Protein AF-A0A517RAZ3-F1 (afdb_monomer_lite)

Sequence (248 aa):
MTIEELYQLVLEQDSKAKLEGVTLSAGGTLYLRSLTSLPEGVTLSAGGNLYLESLTSLPEGVTLSAGGYLDLRSLTSLPEGVTLSAGGTLDLRSLTSPDQIYQGDSIYLETIDGAAMQRLSSSHIKNGCEYYKAAYFNGRGDGDRCFVARCGEYTAHGDSLATAIRDVRFKEQQANFNADELVKQIKSRGVVTFNDYRLLTGACESGLRAGIKSLGLPEDTQELPLERVIELCDGQYGGDTIRELLSA

Structure (mmCIF, N/CA/C/O backbone):
data_AF-A0A517RAZ3-F1
#
_entry.id   AF-A0A517RAZ3-F1
#
loop_
_atom_site.group_PDB
_atom_site.id
_atom_site.type_symbol
_atom_site.label_atom_id
_atom_site.label_alt_id
_atom_site.label_comp_id
_atom_site.label_asym_id
_atom_site.label_entity_id
_atom_site.label_seq_id
_atom_site.pdbx_PDB_ins_code
_atom_site.Cartn_x
_atom_site.Cartn_y
_atom_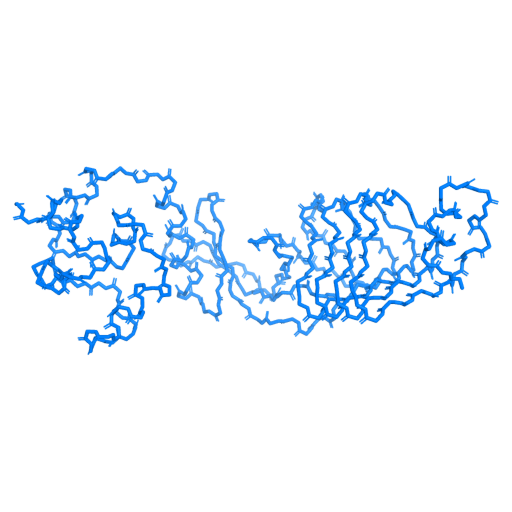site.Cartn_z
_atom_site.occupancy
_atom_site.B_iso_or_equiv
_atom_site.auth_seq_id
_atom_site.auth_comp_id
_atom_site.auth_asym_id
_atom_site.auth_atom_id
_atom_site.pdbx_PDB_model_num
ATOM 1 N N . MET A 1 1 ? 9.308 -9.309 -33.037 1.00 62.78 1 MET A N 1
ATOM 2 C CA . MET A 1 1 ? 9.754 -10.288 -32.039 1.00 62.78 1 MET A CA 1
ATOM 3 C C . MET A 1 1 ? 8.586 -10.561 -31.117 1.00 62.78 1 MET A C 1
ATOM 5 O O . MET A 1 1 ? 7.939 -9.602 -30.708 1.00 62.78 1 MET A O 1
ATOM 9 N N . THR A 1 2 ? 8.240 -11.820 -30.890 1.00 65.94 2 THR A N 1
ATOM 10 C CA . THR A 1 2 ? 7.205 -12.215 -29.927 1.00 65.94 2 THR A CA 1
ATOM 11 C C . THR A 1 2 ? 7.785 -12.276 -28.513 1.00 65.94 2 THR A C 1
ATOM 13 O O . THR A 1 2 ? 9.000 -12.229 -28.317 1.00 65.94 2 THR A O 1
ATOM 16 N N . ILE A 1 3 ? 6.920 -12.366 -27.506 1.00 63.50 3 ILE A N 1
ATOM 17 C CA . ILE A 1 3 ? 7.342 -12.543 -26.110 1.00 63.50 3 ILE A CA 1
ATOM 18 C C . ILE A 1 3 ? 8.025 -13.902 -25.928 1.00 63.50 3 ILE A C 1
ATOM 20 O O . ILE A 1 3 ? 9.010 -14.004 -25.205 1.00 63.50 3 ILE A O 1
ATOM 24 N N . GLU A 1 4 ? 7.544 -14.927 -26.627 1.00 65.38 4 GLU A N 1
ATOM 25 C CA . GLU A 1 4 ? 8.143 -16.256 -26.673 1.00 65.38 4 GLU A CA 1
ATOM 26 C C . GLU A 1 4 ? 9.525 -16.221 -27.333 1.00 65.38 4 GLU A C 1
ATOM 28 O O . GLU A 1 4 ? 10.450 -16.853 -26.831 1.00 65.38 4 GLU A O 1
ATOM 33 N N . GLU A 1 5 ? 9.698 -15.439 -28.403 1.00 65.44 5 GLU A N 1
ATOM 34 C CA . GLU A 1 5 ? 11.004 -15.218 -29.031 1.00 65.44 5 GLU A CA 1
ATOM 35 C C . GLU A 1 5 ? 11.958 -14.479 -28.083 1.00 65.44 5 GLU A C 1
ATOM 37 O O . GLU A 1 5 ? 13.103 -14.899 -27.959 1.00 65.44 5 GLU A O 1
ATOM 42 N N . LEU A 1 6 ? 11.506 -13.449 -27.352 1.00 68.12 6 LEU A N 1
ATOM 43 C CA . LEU A 1 6 ? 12.320 -12.808 -26.309 1.00 68.12 6 LEU A CA 1
ATOM 44 C C . LEU A 1 6 ? 12.705 -13.807 -25.214 1.00 68.12 6 LEU A C 1
ATOM 46 O O . LEU A 1 6 ? 13.855 -13.840 -24.794 1.00 68.12 6 LEU A O 1
ATOM 50 N N . TYR A 1 7 ? 11.753 -14.610 -24.741 1.00 66.81 7 TYR A N 1
ATOM 51 C CA . TYR A 1 7 ? 11.983 -15.565 -23.662 1.00 66.81 7 TYR A CA 1
ATOM 52 C C . TYR A 1 7 ? 13.018 -16.623 -24.057 1.00 66.81 7 TYR A C 1
ATOM 54 O O . TYR A 1 7 ? 13.946 -16.881 -23.293 1.00 66.81 7 TYR A O 1
ATOM 62 N N . GLN A 1 8 ? 12.912 -17.180 -25.268 1.00 66.31 8 GLN A N 1
ATOM 63 C CA . GLN A 1 8 ? 13.913 -18.110 -25.798 1.00 66.31 8 GLN A CA 1
ATOM 64 C C . GLN A 1 8 ? 15.270 -17.418 -26.009 1.00 66.31 8 GLN A C 1
ATOM 66 O O . GLN A 1 8 ? 16.290 -17.925 -25.554 1.00 66.31 8 GLN A O 1
ATOM 71 N N . LEU A 1 9 ? 15.294 -16.213 -26.591 1.00 62.59 9 LEU A N 1
ATOM 72 C CA . LEU A 1 9 ? 16.541 -15.490 -26.878 1.00 62.59 9 LEU A CA 1
ATOM 73 C C . LEU A 1 9 ? 17.274 -14.997 -25.616 1.00 62.59 9 LEU A C 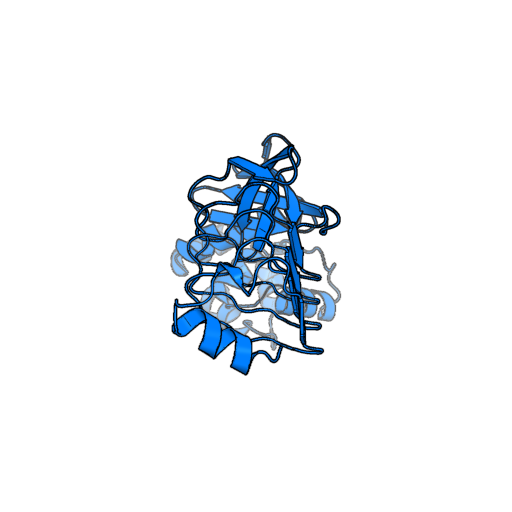1
ATOM 75 O O . LEU A 1 9 ? 18.504 -14.962 -25.600 1.00 62.59 9 LEU A O 1
ATOM 79 N N . VAL A 1 10 ? 16.554 -14.635 -24.548 1.00 62.50 10 VAL A N 1
ATOM 80 C CA . VAL A 1 10 ? 17.153 -14.269 -23.250 1.00 62.50 10 VAL A CA 1
ATOM 81 C C . VAL A 1 10 ? 17.712 -15.501 -22.528 1.00 62.50 10 VAL A C 1
ATOM 83 O O . VAL A 1 10 ? 18.756 -15.399 -21.882 1.00 62.50 10 VAL A O 1
ATOM 86 N N . LEU A 1 11 ? 17.063 -16.666 -22.646 1.00 61.53 11 LEU A N 1
ATOM 87 C CA . LEU A 1 11 ? 17.544 -17.915 -22.042 1.00 61.53 11 LEU A CA 1
ATOM 88 C C . LEU A 1 11 ? 18.764 -18.502 -22.762 1.00 61.53 11 LEU A C 1
ATOM 90 O O . LEU A 1 11 ? 19.637 -19.065 -22.104 1.00 61.53 11 LEU A O 1
ATOM 94 N N . GLU A 1 12 ? 18.852 -18.356 -24.084 1.00 58.53 12 GLU A N 1
ATOM 95 C CA . GLU A 1 12 ? 19.924 -18.958 -24.886 1.00 58.53 12 GLU A CA 1
ATOM 96 C C . GLU A 1 12 ? 21.278 -18.220 -24.790 1.00 58.53 12 GLU A C 1
ATOM 98 O O . GLU A 1 12 ? 22.267 -18.731 -25.299 1.00 58.53 12 GLU A O 1
ATOM 103 N N . GLN A 1 13 ? 21.367 -17.061 -24.114 1.00 53.66 13 GLN A N 1
ATOM 104 C CA . GLN A 1 13 ? 22.579 -16.233 -23.880 1.00 53.66 13 GLN A CA 1
ATOM 105 C C . GLN A 1 13 ? 23.421 -15.829 -25.118 1.00 53.66 13 GLN A C 1
ATOM 107 O O . GLN A 1 13 ? 24.310 -14.988 -24.985 1.00 53.66 13 GLN A O 1
ATOM 112 N N . ASP A 1 14 ? 23.127 -16.330 -26.318 1.00 50.47 14 ASP A N 1
ATOM 113 C CA . ASP A 1 14 ? 24.013 -16.261 -27.492 1.00 50.47 14 ASP A CA 1
ATOM 114 C C . ASP A 1 14 ? 23.769 -15.038 -28.406 1.00 50.47 14 ASP A C 1
ATOM 116 O O . ASP A 1 14 ? 24.266 -14.953 -29.527 1.00 50.47 14 ASP A O 1
ATOM 120 N N . SER A 1 15 ? 22.956 -14.064 -27.976 1.00 53.16 15 SER A N 1
ATOM 121 C CA . SER A 1 15 ? 22.552 -12.962 -28.867 1.00 53.16 15 SER A CA 1
ATOM 122 C C . SER A 1 15 ? 22.229 -11.620 -28.199 1.00 53.16 15 SER A C 1
ATOM 124 O O . SER A 1 15 ? 21.494 -10.822 -28.776 1.00 53.16 15 SER A O 1
ATOM 126 N N . LYS A 1 16 ? 22.836 -11.293 -27.042 1.00 53.03 16 LYS A N 1
ATOM 127 C CA . LYS A 1 16 ? 22.670 -9.970 -26.384 1.00 53.03 16 LYS A CA 1
ATOM 128 C C . LYS A 1 16 ? 22.842 -8.779 -27.346 1.00 53.03 16 LYS A C 1
ATOM 130 O O . LYS A 1 16 ? 22.015 -7.878 -27.332 1.00 53.03 16 LYS A O 1
ATOM 135 N N . ALA A 1 17 ? 23.831 -8.827 -28.246 1.00 52.41 17 ALA A N 1
ATOM 136 C CA . ALA A 1 17 ? 24.072 -7.786 -29.256 1.00 52.41 17 ALA A CA 1
ATOM 137 C C . ALA A 1 17 ? 22.981 -7.682 -30.346 1.00 52.41 17 ALA A C 1
ATOM 139 O O . ALA A 1 17 ? 22.900 -6.688 -31.057 1.00 52.41 17 ALA A O 1
ATOM 140 N N . LYS A 1 18 ? 22.136 -8.706 -30.512 1.00 60.38 18 LYS A N 1
ATOM 141 C CA . LYS A 1 18 ? 21.054 -8.738 -31.512 1.00 60.38 18 LYS A CA 1
ATOM 142 C C . LYS A 1 18 ? 19.743 -8.144 -30.983 1.00 60.38 18 LYS A C 1
ATOM 144 O O . LYS A 1 18 ? 18.786 -8.020 -31.744 1.00 60.38 18 LYS A O 1
ATOM 149 N N . LEU A 1 19 ? 19.692 -7.832 -29.687 1.00 60.81 19 LEU A N 1
ATOM 150 C CA . LEU A 1 19 ? 18.493 -7.396 -28.973 1.00 60.81 19 LEU A CA 1
ATOM 151 C C . LEU A 1 19 ? 18.569 -5.949 -28.464 1.00 60.81 19 LEU A C 1
ATOM 153 O O . LEU A 1 19 ? 17.621 -5.476 -27.836 1.00 60.81 19 LEU A O 1
ATOM 157 N N . GLU A 1 20 ? 19.673 -5.253 -28.731 1.00 66.69 20 GLU A N 1
ATOM 158 C CA . GLU A 1 20 ? 19.832 -3.846 -28.376 1.00 66.69 20 GLU A CA 1
ATOM 159 C C . GLU A 1 20 ? 18.752 -2.998 -29.068 1.00 66.69 20 GLU A C 1
ATOM 161 O O . GLU A 1 20 ? 18.518 -3.123 -30.274 1.00 66.69 20 GLU A O 1
ATOM 166 N N . GLY A 1 21 ? 18.043 -2.174 -28.293 1.00 67.38 21 GLY A N 1
ATOM 167 C CA . GLY A 1 21 ? 16.986 -1.300 -28.817 1.00 67.38 21 GLY A CA 1
ATOM 168 C C . GLY A 1 21 ? 15.702 -2.016 -29.262 1.00 67.38 21 GLY A C 1
ATOM 169 O O . GLY A 1 21 ? 14.896 -1.442 -29.996 1.00 67.38 21 GLY A O 1
ATOM 170 N N . VAL A 1 22 ? 15.489 -3.272 -28.855 1.00 78.62 22 VAL A N 1
ATOM 171 C CA . VAL A 1 22 ? 14.256 -4.009 -29.170 1.00 78.62 22 VAL A CA 1
ATOM 172 C C . VAL A 1 22 ? 13.069 -3.473 -28.372 1.00 78.62 22 VAL A C 1
ATOM 174 O O . VAL A 1 22 ? 13.141 -3.316 -27.156 1.00 78.62 22 VAL A O 1
ATOM 177 N N . THR A 1 23 ? 11.934 -3.298 -29.054 1.00 80.50 23 THR A N 1
ATOM 178 C CA . THR A 1 23 ? 10.648 -2.937 -28.443 1.00 80.50 23 THR A CA 1
ATOM 179 C C . THR A 1 23 ? 9.669 -4.102 -28.491 1.00 80.50 23 THR A C 1
ATOM 181 O O . THR A 1 23 ? 9.430 -4.681 -29.554 1.00 80.50 23 THR A O 1
ATOM 184 N N . LEU A 1 24 ? 9.049 -4.406 -27.351 1.00 81.75 24 LEU A N 1
ATOM 185 C CA . LEU A 1 24 ? 7.990 -5.402 -27.212 1.00 81.75 24 LEU A CA 1
ATOM 186 C C . LEU A 1 24 ? 6.789 -4.790 -26.506 1.00 81.75 24 LEU A C 1
ATOM 188 O O . LEU A 1 24 ? 6.929 -4.121 -25.482 1.00 81.75 24 LEU A O 1
ATOM 192 N N . SER A 1 25 ? 5.600 -5.054 -27.038 1.00 83.12 25 SER A N 1
ATOM 193 C CA . SER A 1 25 ? 4.352 -4.582 -26.458 1.00 83.12 25 SER A CA 1
ATOM 194 C C . SER A 1 25 ? 3.302 -5.687 -26.394 1.00 83.12 25 SER A C 1
ATOM 196 O O . SER A 1 25 ? 3.123 -6.465 -27.330 1.00 83.12 25 SER A O 1
ATOM 198 N N . ALA A 1 26 ? 2.589 -5.744 -25.273 1.00 85.94 26 ALA A N 1
ATOM 199 C CA . ALA A 1 26 ? 1.399 -6.562 -25.087 1.00 85.94 26 ALA A CA 1
ATOM 200 C C . ALA A 1 26 ? 0.206 -5.654 -24.782 1.00 85.94 26 ALA A C 1
ATOM 202 O O . ALA A 1 26 ? 0.320 -4.733 -23.980 1.00 85.94 26 ALA A O 1
ATOM 203 N N . GLY A 1 27 ? -0.964 -5.924 -25.368 1.00 86.94 27 GLY A N 1
ATOM 204 C CA . GLY A 1 27 ? -2.177 -5.136 -25.0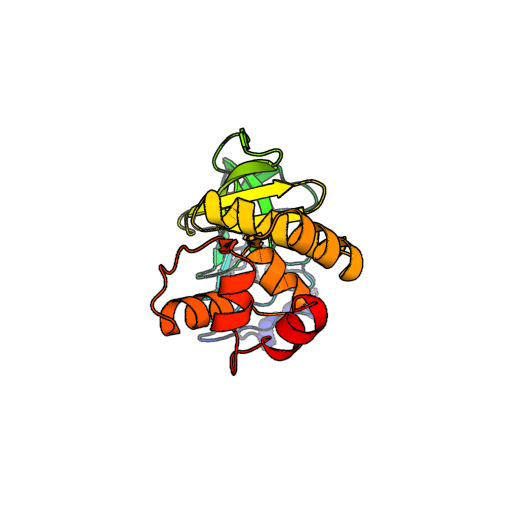98 1.00 86.94 27 GLY A CA 1
ATOM 205 C C . GLY A 1 27 ? -2.781 -5.351 -23.701 1.00 86.94 27 GLY A C 1
ATOM 206 O O . GLY A 1 27 ? -3.635 -4.578 -23.284 1.00 86.94 27 GLY A O 1
ATOM 207 N N . GLY A 1 28 ? -2.348 -6.389 -22.981 1.00 91.06 28 GLY A N 1
ATOM 208 C CA . GLY A 1 28 ? -2.865 -6.771 -21.665 1.00 91.06 28 GLY A CA 1
ATOM 209 C C . GLY A 1 28 ? -1.746 -6.998 -20.652 1.00 91.06 28 GLY A C 1
ATOM 210 O O . GLY A 1 28 ? -0.791 -6.227 -20.598 1.00 91.06 28 GLY A O 1
ATOM 211 N N . THR A 1 29 ? -1.872 -8.048 -19.843 1.00 93.62 29 THR A N 1
ATOM 212 C CA . THR A 1 29 ? -0.871 -8.412 -18.834 1.00 93.62 29 THR A CA 1
ATOM 213 C C . THR A 1 29 ? 0.264 -9.241 -19.430 1.00 93.62 29 THR A C 1
ATOM 215 O O . THR A 1 29 ? 0.018 -10.186 -20.177 1.00 93.62 29 THR A O 1
ATOM 218 N N . LEU A 1 30 ? 1.497 -8.928 -19.036 1.00 91.25 30 LEU A N 1
ATOM 219 C CA . LEU A 1 30 ? 2.713 -9.636 -19.410 1.00 91.25 30 LEU A CA 1
ATOM 220 C C . LEU A 1 30 ? 3.363 -10.277 -18.174 1.00 91.25 30 LEU A C 1
ATOM 222 O O . LEU A 1 30 ? 3.740 -9.593 -17.222 1.00 91.25 30 LEU A O 1
ATOM 226 N N . TYR A 1 31 ? 3.497 -11.605 -18.195 1.00 90.00 31 TYR A N 1
ATOM 227 C CA . TYR A 1 31 ? 4.122 -12.387 -17.127 1.00 90.00 31 TYR A CA 1
ATOM 228 C C . TYR A 1 31 ? 5.527 -12.837 -17.543 1.00 90.00 31 TYR A C 1
ATOM 230 O O . TYR A 1 31 ? 5.678 -13.806 -18.278 1.00 90.00 31 TYR A O 1
ATOM 238 N N . LEU A 1 32 ? 6.558 -12.163 -17.033 1.00 89.56 32 LEU A N 1
ATOM 239 C CA . LEU A 1 32 ? 7.977 -12.460 -17.279 1.00 89.56 32 LEU A CA 1
ATOM 240 C C . LEU A 1 32 ? 8.711 -12.750 -15.961 1.00 89.56 32 LEU A C 1
ATOM 242 O O . LEU A 1 32 ? 9.861 -12.376 -15.749 1.00 89.56 32 LEU A O 1
ATOM 246 N N . ARG A 1 33 ? 8.020 -13.437 -15.049 1.00 89.00 33 ARG A N 1
ATOM 247 C CA . ARG A 1 33 ? 8.434 -13.614 -13.649 1.00 89.00 33 ARG A CA 1
ATOM 248 C C . ARG A 1 33 ? 9.768 -14.329 -13.482 1.00 89.00 33 ARG A C 1
ATOM 250 O O . ARG A 1 33 ? 10.474 -14.042 -12.527 1.00 89.00 33 ARG A O 1
ATOM 257 N N . SER A 1 34 ? 10.098 -15.247 -14.388 1.00 85.62 34 SER A N 1
ATOM 258 C CA . SER A 1 34 ? 11.331 -16.047 -14.348 1.00 85.62 34 SER A CA 1
ATOM 259 C C . SER A 1 34 ? 12.515 -15.384 -15.050 1.00 85.62 34 SER A C 1
ATOM 261 O O . SER A 1 34 ? 13.593 -15.968 -15.092 1.00 85.62 34 SER A O 1
ATOM 263 N N . LEU A 1 35 ? 12.321 -14.207 -15.648 1.00 86.06 35 LEU A N 1
ATOM 264 C CA . LEU A 1 35 ? 13.383 -13.511 -16.355 1.00 86.06 35 LEU A CA 1
ATOM 265 C C . LEU A 1 35 ? 14.397 -12.956 -15.346 1.00 86.06 35 LEU A C 1
ATOM 267 O O . LEU A 1 35 ? 14.026 -12.221 -14.435 1.00 86.06 35 LEU A O 1
ATOM 271 N N . THR A 1 36 ? 15.670 -13.307 -15.514 1.00 87.69 36 THR A N 1
ATOM 272 C CA . THR A 1 36 ? 16.759 -12.911 -14.601 1.00 87.69 36 THR A CA 1
ATOM 273 C C . THR A 1 36 ? 17.710 -11.878 -15.200 1.00 87.69 36 THR A C 1
ATOM 275 O O . THR A 1 36 ? 18.543 -11.328 -14.487 1.00 87.69 36 THR A O 1
ATOM 278 N N . SER A 1 37 ? 17.588 -11.577 -16.495 1.00 85.06 37 SER A N 1
ATOM 279 C CA . SER A 1 37 ? 18.331 -10.499 -17.150 1.00 85.06 37 SER A CA 1
ATOM 280 C C . SER A 1 37 ? 17.566 -9.947 -18.350 1.00 85.06 37 SER A C 1
ATOM 282 O O . SER A 1 37 ? 16.680 -10.613 -18.882 1.00 85.06 37 SER A O 1
ATOM 284 N N . LEU A 1 38 ? 17.922 -8.738 -18.777 1.00 85.62 38 LEU A N 1
ATOM 285 C CA . LEU A 1 38 ? 17.407 -8.099 -19.984 1.00 85.62 38 LEU A CA 1
ATOM 286 C C . LEU A 1 38 ? 18.570 -7.690 -20.906 1.00 85.62 38 LEU A C 1
ATOM 288 O O . LEU A 1 38 ? 19.696 -7.533 -20.428 1.00 85.62 38 LEU A O 1
ATOM 292 N N . PRO A 1 39 ? 18.321 -7.517 -22.213 1.00 81.00 39 PRO A N 1
ATOM 293 C CA . PRO A 1 39 ? 19.235 -6.817 -23.113 1.00 81.00 39 PRO A CA 1
ATOM 294 C C . PRO A 1 39 ? 19.321 -5.314 -22.799 1.00 81.00 39 PRO A C 1
ATOM 296 O O . PRO A 1 39 ? 18.378 -4.735 -22.259 1.00 81.00 39 PRO A O 1
ATOM 299 N N . GLU A 1 40 ? 20.433 -4.680 -23.174 1.00 83.44 40 GLU A N 1
ATOM 300 C CA . GLU A 1 40 ? 20.609 -3.222 -23.087 1.00 83.44 40 GLU A CA 1
ATOM 301 C C . GLU A 1 40 ? 19.627 -2.475 -24.000 1.00 83.44 40 GLU A C 1
ATOM 303 O O . GLU A 1 40 ? 19.266 -2.954 -25.079 1.00 83.44 40 GLU A O 1
ATOM 308 N N . GLY A 1 41 ? 19.151 -1.309 -23.551 1.00 81.44 41 GLY A N 1
ATOM 309 C CA . GLY A 1 41 ? 18.250 -0.458 -24.339 1.00 81.44 41 GLY A CA 1
ATOM 310 C C . GLY A 1 41 ? 16.886 -1.075 -24.683 1.00 81.44 41 GLY A C 1
ATOM 311 O O . GLY A 1 41 ? 16.175 -0.549 -25.541 1.00 81.44 41 GLY A O 1
ATOM 312 N N . VAL A 1 42 ? 16.504 -2.200 -24.066 1.00 87.81 42 VAL A N 1
ATOM 313 C CA . VAL A 1 42 ? 15.224 -2.857 -24.357 1.00 87.81 42 VAL A CA 1
ATOM 314 C C . VAL A 1 42 ? 14.049 -2.009 -23.871 1.00 87.81 42 VAL A C 1
ATOM 316 O O . VAL A 1 42 ? 14.081 -1.416 -22.790 1.00 87.81 42 VAL A O 1
ATOM 319 N N . THR A 1 43 ? 12.974 -1.997 -24.655 1.00 91.88 43 THR A N 1
ATOM 320 C CA . THR A 1 43 ? 11.687 -1.412 -24.277 1.00 91.88 43 THR A CA 1
ATOM 321 C C . THR A 1 43 ? 10.638 -2.508 -24.122 1.00 91.88 43 THR A C 1
ATOM 323 O O . THR A 1 43 ? 10.298 -3.189 -25.089 1.00 91.88 43 THR A O 1
ATOM 326 N N . LEU A 1 44 ? 10.080 -2.655 -22.919 1.00 92.31 44 LEU A N 1
ATOM 327 C CA . LEU A 1 44 ? 8.951 -3.545 -22.639 1.00 92.31 44 LEU A CA 1
ATOM 328 C C . LEU A 1 44 ? 7.728 -2.729 -22.233 1.00 92.31 44 LEU A C 1
ATOM 330 O O . LEU A 1 44 ? 7.790 -1.904 -21.322 1.00 92.31 44 LEU A O 1
ATOM 334 N N . SER A 1 45 ? 6.597 -2.993 -22.880 1.00 93.50 45 SER A N 1
ATOM 335 C CA . SER A 1 45 ? 5.330 -2.333 -22.582 1.00 93.50 45 SER A CA 1
ATOM 336 C C . SER A 1 45 ? 4.191 -3.338 -22.417 1.00 93.50 45 SER A C 1
ATOM 338 O O . SER A 1 45 ? 4.007 -4.237 -23.237 1.00 93.50 45 SER A O 1
ATOM 340 N N . ALA A 1 46 ? 3.396 -3.171 -21.366 1.00 94.94 46 ALA A N 1
ATOM 341 C CA . ALA A 1 46 ? 2.158 -3.902 -21.142 1.00 94.94 46 ALA A CA 1
ATOM 342 C C . ALA A 1 46 ? 0.994 -2.912 -20.997 1.00 94.94 46 ALA A C 1
ATOM 344 O O . ALA A 1 46 ? 1.055 -1.988 -20.189 1.00 94.94 46 ALA A O 1
ATOM 345 N N . GLY A 1 47 ? -0.090 -3.111 -21.747 1.00 95.12 47 GLY A N 1
ATOM 346 C CA . GLY A 1 47 ? -1.312 -2.311 -21.611 1.00 95.12 47 GLY A CA 1
ATOM 347 C C . GLY A 1 47 ? -1.994 -2.498 -20.251 1.00 95.12 47 GLY A C 1
ATOM 348 O O . GLY A 1 47 ? -2.672 -1.593 -19.776 1.00 95.12 47 GLY A O 1
ATOM 349 N N . GLY A 1 48 ? -1.781 -3.652 -19.610 1.00 96.94 48 GLY A N 1
ATOM 350 C CA . GLY A 1 48 ? -2.193 -3.954 -18.239 1.00 96.94 48 GLY A CA 1
ATOM 351 C C . GLY A 1 48 ? -0.999 -3.982 -17.285 1.00 96.94 48 GLY A C 1
ATOM 352 O O . GLY A 1 48 ? -0.345 -2.964 -17.069 1.00 96.94 48 GLY A O 1
ATOM 353 N N . ASN A 1 49 ? -0.721 -5.152 -16.707 1.00 97.12 49 ASN A N 1
ATOM 354 C CA . ASN A 1 49 ? 0.347 -5.333 -15.719 1.00 97.12 49 ASN A CA 1
ATOM 355 C C . ASN A 1 49 ? 1.606 -5.951 -16.343 1.00 97.12 49 ASN A C 1
ATOM 357 O O . ASN A 1 49 ? 1.503 -6.766 -17.258 1.00 97.12 49 ASN A O 1
ATOM 361 N N . LEU A 1 50 ? 2.780 -5.631 -15.808 1.00 96.62 50 LEU A N 1
ATOM 362 C CA . LEU A 1 50 ? 4.062 -6.221 -16.195 1.00 96.62 50 LEU A CA 1
ATOM 363 C C . LEU A 1 50 ? 4.735 -6.832 -14.963 1.00 96.62 50 LEU A C 1
ATOM 365 O O . LEU A 1 50 ? 5.065 -6.115 -14.023 1.00 96.62 50 LEU A O 1
ATOM 369 N N . TYR A 1 51 ? 4.941 -8.151 -14.974 1.00 96.50 51 TYR A N 1
ATOM 370 C CA . TYR A 1 51 ? 5.563 -8.878 -13.864 1.00 96.50 51 TYR A CA 1
ATOM 371 C C . TYR A 1 51 ? 6.993 -9.313 -14.203 1.00 96.50 51 TYR A C 1
ATOM 373 O O . TYR A 1 51 ? 7.167 -10.229 -15.008 1.00 96.50 51 TYR A O 1
ATOM 381 N N . LEU A 1 52 ? 7.997 -8.703 -13.564 1.00 95.38 52 LEU A N 1
ATOM 382 C CA . LEU A 1 52 ? 9.438 -8.947 -13.751 1.00 95.38 52 LEU A CA 1
ATOM 383 C C . LEU A 1 52 ? 10.116 -9.283 -12.410 1.00 95.38 52 LEU A C 1
ATOM 385 O O . LEU A 1 52 ? 11.107 -8.695 -11.986 1.00 95.38 52 LEU A O 1
ATOM 389 N N . GLU A 1 53 ? 9.538 -10.262 -11.726 1.00 95.19 53 GLU A N 1
ATOM 390 C CA . GLU A 1 53 ? 9.771 -10.534 -10.307 1.00 95.19 53 GLU A CA 1
ATOM 391 C C . GLU A 1 53 ? 11.173 -11.058 -9.958 1.00 95.19 53 GLU A C 1
ATOM 393 O O . GLU A 1 53 ? 11.543 -10.990 -8.790 1.00 95.19 53 GLU A O 1
ATOM 398 N N . SER A 1 54 ? 11.940 -11.591 -10.917 1.00 95.00 54 SER A N 1
ATOM 399 C CA . SER A 1 54 ? 13.272 -12.182 -10.673 1.00 95.00 54 SER A CA 1
ATOM 400 C C . SER A 1 54 ? 14.446 -11.288 -11.091 1.00 95.00 54 SER A C 1
ATOM 402 O O . SER A 1 54 ? 15.598 -11.689 -10.929 1.00 95.00 54 SER A O 1
ATOM 404 N N . LEU A 1 55 ? 14.189 -10.089 -11.624 1.00 94.81 55 LEU A N 1
ATOM 405 C CA . LEU A 1 55 ? 15.254 -9.159 -11.999 1.00 94.81 55 LEU A CA 1
ATOM 406 C C . LEU A 1 55 ? 15.831 -8.487 -10.754 1.00 94.81 55 LEU A C 1
ATOM 408 O O . LEU A 1 55 ? 15.168 -7.670 -10.120 1.00 94.81 55 LEU A O 1
ATOM 412 N N . THR A 1 56 ? 17.079 -8.811 -10.421 1.00 96.19 56 THR A N 1
ATOM 413 C CA . THR A 1 56 ? 17.819 -8.152 -9.332 1.00 96.19 56 THR A CA 1
ATOM 414 C C . THR A 1 56 ? 18.553 -6.899 -9.797 1.00 96.19 56 THR A C 1
ATOM 416 O O . THR A 1 56 ? 18.834 -6.012 -8.998 1.00 96.19 56 THR A O 1
ATOM 419 N N . SER A 1 57 ? 18.845 -6.805 -11.094 1.00 94.69 57 SER A N 1
ATOM 420 C CA . SER A 1 57 ? 19.438 -5.642 -11.750 1.00 94.69 57 SER A CA 1
ATOM 421 C C . SER A 1 57 ? 18.798 -5.417 -13.120 1.00 94.69 57 SER A C 1
ATOM 423 O O . SER A 1 57 ? 18.199 -6.322 -13.709 1.00 94.69 57 SER A O 1
ATOM 425 N N . LEU A 1 58 ? 18.928 -4.192 -13.621 1.00 94.25 58 LEU A N 1
ATOM 426 C CA . LEU A 1 58 ? 18.525 -3.801 -14.965 1.00 94.25 58 LEU A CA 1
ATOM 427 C C . LEU A 1 58 ? 19.761 -3.268 -15.717 1.00 94.25 58 LEU A C 1
ATOM 429 O O . LEU A 1 58 ? 20.602 -2.617 -15.095 1.00 94.25 58 LEU A O 1
ATOM 433 N N . PRO A 1 59 ? 19.894 -3.547 -17.023 1.00 89.44 59 PRO A N 1
ATOM 434 C CA . PRO A 1 59 ? 20.849 -2.854 -17.886 1.00 89.44 59 PRO A CA 1
ATOM 435 C C . PRO A 1 59 ? 20.573 -1.344 -17.992 1.00 89.44 59 PRO A C 1
ATOM 437 O O . PRO A 1 59 ? 19.476 -0.879 -17.669 1.00 89.44 59 PRO A O 1
ATOM 440 N N . GLU A 1 60 ? 21.549 -0.590 -18.499 1.00 88.31 60 GLU A N 1
ATOM 441 C CA . GLU A 1 60 ? 21.380 0.832 -18.819 1.00 88.31 60 GLU A CA 1
ATOM 442 C C . GLU A 1 60 ? 20.368 1.047 -19.958 1.00 88.31 60 GLU A C 1
ATOM 444 O O . GLU A 1 60 ? 20.181 0.201 -20.842 1.00 88.31 60 GLU A O 1
ATOM 449 N N . GLY A 1 61 ? 19.686 2.196 -19.924 1.00 88.44 61 GLY A N 1
ATOM 450 C CA . GLY A 1 61 ? 18.777 2.634 -20.994 1.00 88.44 61 GLY A CA 1
ATOM 451 C C . GLY A 1 61 ? 17.496 1.805 -21.156 1.00 88.44 61 GLY A C 1
ATOM 452 O O . GLY A 1 61 ? 16.781 1.962 -22.146 1.00 88.44 61 GLY A O 1
ATOM 453 N N . VAL A 1 62 ? 17.186 0.914 -20.212 1.00 93.19 62 VAL A N 1
ATOM 454 C CA . VAL A 1 62 ? 15.971 0.093 -20.258 1.00 93.19 62 VAL A CA 1
ATOM 455 C C . VAL A 1 62 ? 14.724 0.942 -20.016 1.00 93.19 62 VAL A C 1
ATOM 457 O O . VAL A 1 62 ? 14.664 1.742 -19.081 1.00 93.19 62 VAL A O 1
ATOM 460 N N . THR A 1 63 ? 13.690 0.709 -20.826 1.00 95.75 63 THR A N 1
ATOM 461 C CA . THR A 1 63 ? 12.368 1.324 -20.666 1.00 95.75 63 THR A CA 1
ATOM 462 C C . THR A 1 63 ? 11.319 0.265 -20.334 1.00 95.75 63 THR A C 1
ATOM 464 O O . THR A 1 63 ? 11.049 -0.626 -21.137 1.00 95.75 63 THR A O 1
ATOM 467 N N . LEU A 1 64 ? 10.687 0.371 -19.164 1.00 96.69 64 LEU A N 1
ATOM 468 C CA . LEU A 1 64 ? 9.621 -0.528 -18.712 1.00 96.69 64 LEU A CA 1
ATOM 469 C C . LEU A 1 64 ? 8.338 0.261 -18.467 1.00 96.69 64 LEU A C 1
ATOM 471 O O . LEU A 1 64 ? 8.314 1.211 -17.683 1.00 96.69 64 LEU A O 1
ATOM 475 N N . SER A 1 65 ? 7.252 -0.152 -19.116 1.00 97.06 65 SER A N 1
ATOM 476 C CA . SER A 1 65 ? 5.959 0.516 -19.009 1.00 97.06 65 SER A CA 1
ATOM 477 C C . SER A 1 65 ? 4.820 -0.473 -18.773 1.00 97.06 65 SER A C 1
ATOM 479 O O . SER A 1 65 ? 4.712 -1.488 -19.458 1.00 97.06 65 SER A O 1
ATOM 481 N N . ALA A 1 66 ? 3.944 -0.157 -17.826 1.00 97.56 66 ALA A N 1
ATOM 482 C CA . ALA A 1 66 ? 2.709 -0.873 -17.547 1.00 97.56 66 ALA A CA 1
ATOM 483 C C . ALA A 1 66 ? 1.546 0.121 -17.423 1.00 97.56 66 ALA A C 1
ATOM 485 O O . ALA A 1 66 ? 1.675 1.158 -16.769 1.00 97.56 66 ALA A O 1
ATOM 486 N N . GLY A 1 67 ? 0.396 -0.193 -18.018 1.00 96.81 67 GLY A N 1
ATOM 487 C CA . GLY A 1 67 ? -0.828 0.598 -17.853 1.00 96.81 67 GLY A CA 1
ATOM 488 C C . GLY A 1 67 ? -1.432 0.503 -16.447 1.00 96.81 67 GLY A C 1
ATOM 489 O O . GLY A 1 67 ? -2.146 1.410 -16.034 1.00 96.81 67 GLY A O 1
ATOM 490 N N . GLY A 1 68 ? -1.122 -0.559 -15.700 1.00 96.06 68 GLY A N 1
ATOM 491 C CA . GLY A 1 68 ? -1.543 -0.771 -14.315 1.00 96.06 68 GLY A CA 1
ATOM 492 C C . GLY A 1 68 ? -0.350 -0.944 -13.380 1.00 96.06 68 GLY A C 1
ATOM 493 O O . GLY A 1 68 ? 0.238 0.034 -12.926 1.00 96.06 68 GLY A O 1
ATOM 494 N N . TYR A 1 69 ? -0.009 -2.194 -13.076 1.00 96.69 69 TYR A N 1
ATOM 495 C CA . TYR A 1 69 ? 1.033 -2.562 -12.116 1.00 96.69 69 TYR A CA 1
ATOM 496 C C . TYR A 1 69 ? 2.352 -2.941 -12.797 1.00 96.69 69 TYR A C 1
ATOM 498 O O . TYR A 1 69 ? 2.348 -3.738 -13.737 1.00 96.69 69 TYR A O 1
ATOM 506 N N . LEU A 1 70 ? 3.472 -2.424 -12.289 1.00 97.56 70 LEU A N 1
ATOM 507 C CA . LEU A 1 70 ? 4.823 -2.844 -12.668 1.00 97.56 70 LEU A CA 1
ATOM 508 C C . LEU A 1 70 ? 5.513 -3.496 -11.462 1.00 97.56 70 LEU A C 1
ATOM 510 O O . LEU A 1 70 ? 5.827 -2.824 -10.480 1.00 97.56 70 LEU A O 1
ATOM 514 N N . ASP A 1 71 ? 5.740 -4.807 -11.547 1.00 97.62 71 ASP A N 1
ATOM 515 C CA . ASP A 1 71 ? 6.402 -5.591 -10.502 1.00 97.62 71 ASP A CA 1
ATOM 516 C C . ASP A 1 71 ? 7.900 -5.722 -10.794 1.00 97.62 71 ASP A C 1
ATOM 518 O O . ASP A 1 71 ? 8.300 -6.471 -11.690 1.00 97.62 71 ASP A O 1
ATOM 522 N N . LEU A 1 72 ? 8.718 -5.005 -10.024 1.00 97.25 72 LEU A N 1
ATOM 523 C CA . LEU A 1 72 ? 10.179 -5.105 -10.002 1.00 97.25 72 LEU A CA 1
ATOM 524 C C . LEU A 1 72 ? 10.658 -5.408 -8.580 1.00 97.25 72 LEU A C 1
ATOM 526 O O . LEU A 1 72 ? 11.703 -4.929 -8.141 1.00 97.25 72 LEU A O 1
ATOM 530 N N . ARG A 1 73 ? 9.885 -6.210 -7.839 1.00 96.94 73 ARG A N 1
ATOM 531 C CA . ARG A 1 73 ? 10.077 -6.402 -6.399 1.00 96.94 73 ARG A CA 1
ATOM 532 C C . ARG A 1 73 ? 11.460 -6.873 -5.971 1.00 96.94 73 ARG A C 1
ATOM 534 O O . ARG A 1 73 ? 11.799 -6.617 -4.828 1.00 96.94 73 ARG A O 1
ATOM 541 N N . SER A 1 74 ? 12.224 -7.538 -6.840 1.00 97.69 74 SER A N 1
ATOM 542 C CA . SER A 1 74 ? 13.581 -8.029 -6.544 1.00 97.69 74 SER A CA 1
ATOM 543 C C . SER A 1 74 ? 14.697 -7.061 -6.945 1.00 97.69 74 SER A C 1
ATOM 545 O O . SER A 1 74 ? 15.859 -7.331 -6.644 1.00 97.69 74 SER A O 1
ATOM 547 N N . LEU A 1 75 ? 14.376 -5.949 -7.611 1.00 97.50 75 LEU A N 1
ATOM 548 C CA . LEU A 1 75 ? 15.363 -4.989 -8.095 1.00 97.50 75 LEU A CA 1
ATOM 549 C C . LEU A 1 75 ? 16.045 -4.290 -6.915 1.00 97.50 75 LEU A C 1
ATOM 551 O O . LEU A 1 75 ? 15.375 -3.709 -6.063 1.00 97.50 75 LEU A O 1
ATOM 555 N N . THR A 1 76 ? 17.378 -4.320 -6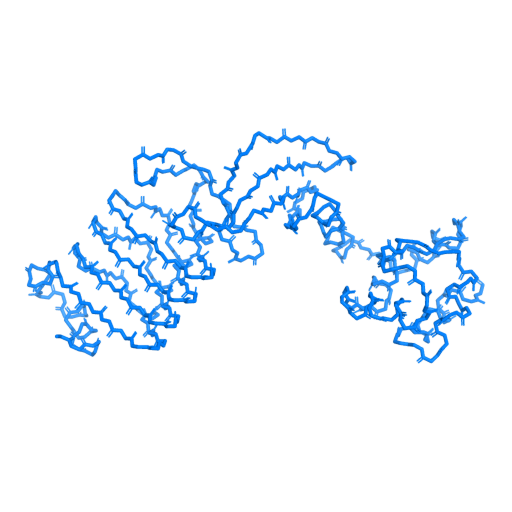.877 1.00 96.50 76 THR A N 1
ATOM 556 C CA . THR A 1 76 ? 18.146 -3.809 -5.727 1.00 96.50 76 THR A CA 1
ATOM 557 C C . THR A 1 76 ? 18.661 -2.379 -5.889 1.00 96.50 76 THR A C 1
ATOM 559 O O . THR A 1 76 ? 19.072 -1.768 -4.898 1.00 96.50 76 THR A O 1
ATOM 562 N N . SER A 1 77 ? 18.648 -1.846 -7.114 1.00 93.94 77 SER A N 1
ATOM 563 C CA . SER A 1 77 ? 19.091 -0.489 -7.469 1.00 93.94 77 SER A CA 1
ATOM 564 C C . SER A 1 77 ? 18.479 -0.031 -8.797 1.00 93.94 77 SER A C 1
ATOM 566 O O . SER A 1 77 ? 18.266 -0.856 -9.688 1.00 93.94 77 SER A O 1
ATOM 568 N N . LEU A 1 78 ? 18.264 1.275 -8.967 1.00 94.31 78 LEU A N 1
ATOM 569 C CA . LEU A 1 78 ? 17.896 1.868 -10.257 1.00 94.31 78 LEU A CA 1
ATOM 570 C C . LEU A 1 78 ? 19.168 2.166 -11.078 1.00 94.31 78 LEU A C 1
ATOM 572 O O . LEU A 1 78 ? 20.023 2.899 -10.579 1.00 94.31 78 LEU A O 1
ATOM 576 N N . PRO A 1 79 ? 19.348 1.604 -12.291 1.00 91.31 79 PRO A N 1
ATOM 577 C CA . PRO A 1 79 ? 20.514 1.922 -13.115 1.00 91.31 79 PRO A CA 1
ATOM 578 C C . PRO A 1 79 ? 20.354 3.266 -13.839 1.00 91.31 79 P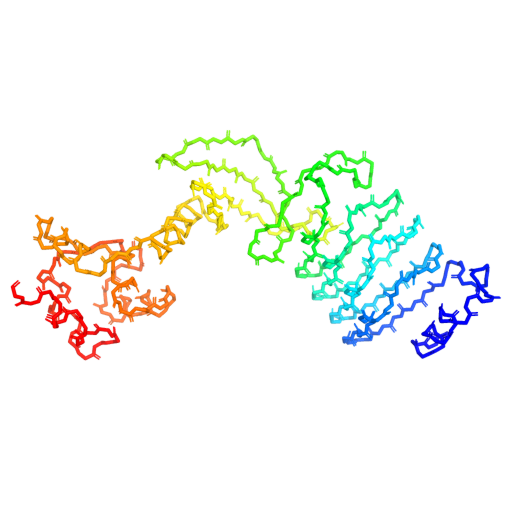RO A C 1
ATOM 580 O O . PRO A 1 79 ? 19.253 3.814 -13.951 1.00 91.31 79 PRO A O 1
ATOM 583 N N . GLU A 1 80 ? 21.462 3.786 -14.366 1.00 88.44 80 GLU A N 1
ATOM 584 C CA . GLU A 1 80 ? 21.468 5.022 -15.147 1.00 88.44 80 GLU A CA 1
ATOM 585 C C . GLU A 1 80 ? 20.607 4.896 -16.418 1.00 88.44 80 GLU A C 1
ATOM 587 O O . GLU A 1 80 ? 20.535 3.850 -17.068 1.00 88.44 80 GLU A O 1
ATOM 592 N N . GLY A 1 81 ? 19.898 5.976 -16.755 1.00 88.81 81 GLY A N 1
ATOM 593 C CA . GLY A 1 81 ? 19.059 6.041 -17.953 1.00 88.81 81 GLY A CA 1
ATOM 594 C C . GLY A 1 81 ? 17.804 5.159 -17.923 1.00 88.81 81 GLY A C 1
ATOM 595 O O . GLY A 1 81 ? 17.097 5.100 -18.929 1.00 88.81 81 GLY A O 1
ATOM 596 N N . VAL A 1 82 ? 17.494 4.487 -16.805 1.00 94.94 82 VAL A N 1
ATOM 597 C CA . VAL A 1 82 ? 16.267 3.687 -16.695 1.00 94.94 82 VAL A CA 1
ATOM 598 C C . VAL A 1 82 ? 15.025 4.568 -16.768 1.00 94.94 82 VAL A C 1
ATOM 600 O O . VAL A 1 82 ? 14.925 5.604 -16.107 1.00 94.94 82 VAL A O 1
ATOM 603 N N . THR A 1 83 ? 14.041 4.122 -17.543 1.00 96.06 83 THR A N 1
ATOM 604 C CA . THR A 1 83 ? 12.717 4.740 -17.605 1.00 96.06 83 THR A CA 1
ATOM 605 C C . THR A 1 83 ? 11.678 3.744 -17.119 1.00 96.06 83 THR A C 1
ATOM 607 O O . THR A 1 83 ? 11.455 2.708 -17.743 1.00 96.06 83 THR A O 1
ATOM 610 N N . LEU A 1 84 ? 11.028 4.057 -16.000 1.00 97.00 84 LEU A N 1
ATOM 611 C CA . LEU A 1 84 ? 9.940 3.262 -15.438 1.00 97.00 84 LEU A CA 1
ATOM 612 C C . LEU A 1 84 ? 8.627 4.032 -15.583 1.00 97.00 84 LEU A C 1
ATOM 614 O O . LEU A 1 84 ? 8.588 5.253 -15.464 1.00 97.00 84 LEU A O 1
ATOM 618 N N . SER A 1 85 ? 7.535 3.325 -15.847 1.00 96.75 85 SER A N 1
ATOM 619 C CA . SER A 1 85 ? 6.212 3.934 -15.953 1.00 96.75 85 SER A CA 1
ATOM 620 C C . SER A 1 85 ? 5.142 2.935 -15.533 1.00 96.75 85 SER A C 1
ATOM 622 O O . SER A 1 85 ? 4.874 1.993 -16.273 1.00 96.75 85 SER A O 1
ATOM 624 N N . ALA A 1 86 ? 4.451 3.189 -14.429 1.00 97.00 86 ALA A N 1
ATOM 625 C CA . ALA A 1 86 ? 3.240 2.468 -14.045 1.00 97.00 86 ALA A CA 1
ATOM 626 C C . ALA A 1 86 ? 2.031 3.414 -14.097 1.00 97.00 86 ALA A C 1
ATOM 628 O O . ALA A 1 86 ? 2.109 4.545 -13.628 1.00 97.00 86 ALA A O 1
ATOM 629 N N . GLY A 1 87 ? 0.905 2.981 -14.666 1.00 95.00 87 GLY A N 1
ATOM 630 C CA . GLY A 1 87 ? -0.347 3.744 -14.562 1.00 95.00 87 GLY A CA 1
ATOM 631 C C . GLY A 1 87 ? -0.990 3.662 -13.172 1.00 95.00 87 GLY A C 1
ATOM 632 O O . GLY A 1 87 ? -1.806 4.509 -12.830 1.00 95.00 87 GLY A O 1
ATOM 633 N N . GLY A 1 88 ? -0.605 2.667 -12.369 1.00 93.00 88 GLY A N 1
ATOM 634 C CA . GLY A 1 88 ? -0.972 2.511 -10.965 1.00 93.00 88 GLY A CA 1
ATOM 635 C C . GLY A 1 88 ? 0.269 2.346 -10.090 1.00 93.00 88 GLY A C 1
ATOM 636 O O . GLY A 1 88 ? 1.031 3.288 -9.888 1.00 93.00 88 GLY A O 1
ATOM 637 N N . THR A 1 89 ? 0.476 1.145 -9.550 1.00 94.62 89 THR A N 1
ATOM 638 C CA . THR A 1 89 ? 1.537 0.882 -8.568 1.00 94.62 89 THR A CA 1
ATOM 639 C C . THR A 1 89 ? 2.819 0.357 -9.219 1.00 94.62 89 THR A C 1
ATOM 641 O O . THR A 1 89 ? 2.785 -0.478 -10.123 1.00 94.62 89 THR A O 1
ATOM 644 N N . LEU A 1 90 ? 3.957 0.817 -8.705 1.00 96.75 90 LEU A N 1
ATOM 645 C CA . LEU A 1 90 ? 5.288 0.292 -8.988 1.00 96.75 90 LEU A CA 1
ATOM 646 C C . LEU A 1 90 ? 5.849 -0.331 -7.705 1.00 96.75 90 LEU A C 1
ATOM 648 O O . LEU A 1 90 ? 5.859 0.310 -6.650 1.00 96.75 90 LEU A O 1
ATOM 652 N N . ASP A 1 91 ? 6.290 -1.582 -7.794 1.00 96.75 91 ASP A N 1
ATOM 653 C CA . ASP A 1 91 ? 6.873 -2.321 -6.674 1.00 96.75 91 ASP A CA 1
ATOM 654 C C . ASP A 1 91 ? 8.393 -2.392 -6.803 1.00 96.75 91 ASP A C 1
ATOM 656 O O . ASP A 1 91 ? 8.917 -2.965 -7.757 1.00 96.75 91 ASP A O 1
ATOM 660 N N . LEU A 1 92 ? 9.081 -1.795 -5.830 1.00 96.81 92 LEU A N 1
ATOM 661 C CA . LEU A 1 92 ? 10.540 -1.694 -5.740 1.00 96.81 92 LEU A CA 1
ATOM 662 C C . LEU A 1 92 ? 11.027 -2.089 -4.335 1.00 96.81 92 LEU A C 1
ATOM 664 O O . LEU A 1 92 ? 11.985 -1.525 -3.806 1.00 96.81 92 LEU A O 1
ATOM 668 N N . ARG A 1 93 ? 10.336 -3.038 -3.692 1.00 95.75 93 ARG A N 1
ATOM 669 C CA . ARG A 1 93 ? 10.536 -3.363 -2.268 1.00 95.75 93 ARG A CA 1
ATOM 670 C C . ARG A 1 93 ? 11.933 -3.858 -1.878 1.00 95.75 93 ARG A C 1
ATOM 672 O O . ARG A 1 93 ? 12.244 -3.843 -0.692 1.00 95.75 93 ARG A O 1
ATOM 679 N N . SER A 1 94 ? 12.751 -4.312 -2.829 1.00 97.06 94 SER A N 1
ATOM 680 C CA . SER A 1 94 ? 14.115 -4.800 -2.571 1.00 97.06 94 SER A CA 1
ATOM 681 C C . SER A 1 94 ? 15.223 -3.783 -2.845 1.00 97.06 94 SER A C 1
ATOM 683 O O . SER A 1 94 ? 16.395 -4.154 -2.746 1.00 97.06 94 SER A O 1
ATOM 685 N N . LEU A 1 95 ? 14.902 -2.514 -3.137 1.00 96.69 95 LEU A N 1
ATOM 686 C CA . LEU A 1 95 ? 15.927 -1.471 -3.216 1.00 96.69 95 LEU A CA 1
ATOM 687 C C . LEU A 1 95 ? 16.739 -1.431 -1.915 1.00 96.69 95 LEU A C 1
ATOM 689 O O . LEU A 1 95 ? 16.191 -1.375 -0.816 1.00 96.69 95 LEU A O 1
ATOM 693 N N . THR A 1 96 ? 18.063 -1.463 -2.047 1.00 92.81 96 THR A N 1
ATOM 694 C CA . THR A 1 96 ? 18.978 -1.586 -0.897 1.00 92.81 96 THR A CA 1
ATOM 695 C C . THR A 1 96 ? 19.269 -0.256 -0.201 1.00 92.81 96 THR A C 1
ATOM 697 O O . THR A 1 96 ? 19.821 -0.239 0.896 1.00 92.81 96 THR A O 1
ATOM 700 N N . SER A 1 97 ? 18.879 0.856 -0.825 1.00 95.06 97 SER A N 1
ATOM 701 C CA . SER A 1 97 ? 19.013 2.221 -0.320 1.00 95.06 97 SER A CA 1
ATOM 702 C C . SER A 1 97 ? 17.731 2.998 -0.622 1.00 95.06 97 SER A C 1
ATOM 704 O O . SER A 1 97 ? 17.165 2.808 -1.699 1.00 95.06 97 SER A O 1
ATOM 706 N N . PRO A 1 98 ? 17.262 3.891 0.261 1.00 95.31 98 PRO A N 1
ATOM 707 C CA . PRO A 1 98 ? 16.173 4.796 -0.080 1.00 95.31 98 PRO A CA 1
ATOM 708 C C . PRO A 1 98 ? 16.642 5.972 -0.949 1.00 95.31 98 PRO A C 1
ATOM 710 O O . PRO A 1 98 ? 15.872 6.469 -1.764 1.00 95.31 98 PRO A O 1
ATOM 713 N N . ASP A 1 99 ? 17.902 6.398 -0.823 1.00 96.50 99 ASP A N 1
ATOM 714 C CA . ASP A 1 99 ? 18.490 7.422 -1.688 1.00 96.50 99 ASP A CA 1
ATOM 715 C C . ASP A 1 99 ? 18.780 6.820 -3.065 1.00 96.50 99 ASP A C 1
ATOM 717 O O . ASP A 1 99 ? 19.503 5.824 -3.174 1.00 96.50 99 ASP A O 1
ATOM 721 N N . GLN A 1 100 ? 18.204 7.421 -4.102 1.00 95.56 100 GLN A N 1
ATOM 722 C CA . GLN A 1 100 ? 18.275 6.971 -5.489 1.00 95.56 100 GLN A CA 1
ATOM 723 C C . GLN A 1 100 ? 18.624 8.138 -6.415 1.00 95.56 100 GLN A C 1
ATOM 725 O O . GLN A 1 100 ? 18.329 9.297 -6.121 1.00 95.56 100 GLN A O 1
ATOM 730 N N . ILE A 1 101 ? 19.201 7.814 -7.571 1.00 94.19 101 ILE A N 1
ATOM 731 C CA . ILE A 1 101 ? 19.281 8.726 -8.712 1.00 94.19 101 ILE A CA 1
ATOM 732 C C . ILE A 1 101 ? 18.316 8.207 -9.772 1.00 94.19 101 ILE A C 1
ATOM 734 O O . ILE A 1 101 ? 18.426 7.060 -10.200 1.00 94.19 101 ILE A O 1
ATOM 738 N N . TYR A 1 102 ? 17.368 9.035 -10.195 1.00 94.31 102 TYR A N 1
ATOM 739 C CA . TYR A 1 102 ? 16.413 8.681 -11.239 1.00 94.31 102 TYR A CA 1
ATOM 740 C C . TYR A 1 102 ? 16.304 9.828 -12.234 1.00 94.31 102 TYR A C 1
ATOM 742 O O . TYR A 1 102 ? 16.021 10.957 -11.849 1.00 94.31 102 TYR A O 1
ATOM 750 N N . GLN A 1 103 ? 16.573 9.541 -13.510 1.00 91.19 103 GLN A N 1
ATOM 751 C CA . GLN A 1 103 ? 16.603 10.539 -14.590 1.00 91.19 103 GLN A CA 1
ATOM 752 C C . GLN A 1 103 ? 17.482 11.771 -14.287 1.00 91.19 103 GLN A C 1
ATOM 754 O O . GLN A 1 103 ? 17.196 12.879 -14.728 1.00 91.19 103 GLN A O 1
ATOM 759 N N . GLY A 1 104 ? 18.577 11.567 -13.547 1.00 91.25 104 GLY A N 1
ATOM 760 C CA . GLY A 1 104 ? 19.525 12.621 -13.169 1.00 91.25 104 GLY A CA 1
ATOM 761 C C . GLY A 1 104 ? 19.192 13.352 -11.866 1.00 91.25 104 GLY A C 1
ATOM 762 O O . GLY A 1 104 ? 20.047 14.073 -11.356 1.00 91.25 104 GLY A O 1
ATOM 763 N N . ASP A 1 105 ? 18.017 13.117 -11.282 1.00 92.56 105 ASP A N 1
ATOM 764 C CA . ASP A 1 105 ? 17.604 13.744 -10.030 1.00 92.56 105 ASP A CA 1
ATOM 765 C C . ASP A 1 105 ? 17.857 12.830 -8.828 1.00 92.56 105 ASP A C 1
ATOM 767 O O . ASP A 1 105 ? 17.557 11.632 -8.851 1.00 92.56 105 ASP A O 1
ATOM 771 N N . SER A 1 106 ? 18.366 13.409 -7.738 1.00 94.75 106 SER A N 1
ATOM 772 C CA . SER A 1 106 ? 18.368 12.750 -6.431 1.00 94.75 106 SER A CA 1
ATOM 773 C C . SER A 1 106 ? 16.953 12.679 -5.875 1.00 94.75 106 SER A C 1
ATOM 775 O O . SER A 1 106 ? 16.323 13.705 -5.609 1.00 94.75 106 SER A O 1
ATOM 777 N N . ILE A 1 107 ? 16.472 11.460 -5.653 1.00 95.50 107 ILE A N 1
ATOM 778 C CA . ILE A 1 107 ? 15.163 11.192 -5.065 1.00 95.50 107 ILE A CA 1
ATOM 779 C C . ILE A 1 107 ? 15.295 10.240 -3.881 1.00 95.50 107 ILE A C 1
ATOM 781 O O . ILE A 1 107 ? 16.255 9.484 -3.768 1.00 95.50 107 ILE A O 1
ATOM 785 N N . TYR A 1 108 ? 14.297 10.267 -3.005 1.00 96.88 108 TYR A N 1
ATOM 786 C CA . TYR A 1 108 ? 14.222 9.386 -1.849 1.00 96.88 108 TYR A CA 1
ATOM 787 C C . TYR A 1 108 ? 12.976 8.511 -1.967 1.00 96.88 108 TYR A C 1
ATOM 789 O O . TYR A 1 108 ? 11.859 9.041 -1.994 1.00 96.88 108 TYR A O 1
ATOM 797 N N . LEU A 1 109 ? 13.174 7.196 -2.065 1.00 96.62 109 LEU A N 1
ATOM 798 C CA . LEU A 1 109 ? 12.130 6.191 -2.237 1.00 96.62 109 LEU A CA 1
ATOM 799 C C . LEU A 1 109 ? 12.020 5.287 -1.008 1.00 96.62 109 LEU A C 1
ATOM 801 O O . LEU A 1 109 ? 13.003 4.716 -0.549 1.00 96.62 109 LEU A O 1
ATOM 805 N N . GLU A 1 110 ? 10.799 5.087 -0.525 1.00 94.94 110 GLU A N 1
ATOM 806 C CA . GLU A 1 110 ? 10.478 4.062 0.470 1.00 94.94 110 GLU A CA 1
ATOM 807 C C . GLU A 1 110 ? 9.333 3.188 -0.034 1.00 94.94 110 GLU A C 1
ATOM 809 O O . GLU A 1 110 ? 8.448 3.661 -0.744 1.00 94.94 110 GLU A O 1
ATOM 814 N N . THR A 1 111 ? 9.316 1.913 0.357 1.00 94.50 111 THR A N 1
ATOM 815 C CA . THR A 1 111 ? 8.156 1.052 0.103 1.00 94.50 111 THR A CA 1
ATOM 816 C C . THR A 1 111 ? 7.213 1.092 1.295 1.00 94.50 111 THR A C 1
ATOM 818 O O . THR A 1 111 ? 7.574 0.656 2.386 1.00 94.50 111 THR A O 1
ATOM 821 N N . ILE A 1 112 ? 5.991 1.573 1.072 1.00 94.25 112 ILE A N 1
ATOM 822 C CA . ILE A 1 112 ? 4.931 1.653 2.079 1.00 94.25 112 ILE A CA 1
ATOM 823 C C . ILE A 1 112 ? 3.720 0.898 1.535 1.00 94.25 112 ILE A C 1
ATOM 825 O O . ILE A 1 112 ? 3.262 1.172 0.429 1.00 94.25 112 ILE A O 1
ATOM 829 N N . ASP A 1 113 ? 3.230 -0.089 2.289 1.00 89.25 113 ASP A N 1
ATOM 830 C CA . ASP A 1 113 ? 2.071 -0.915 1.909 1.00 89.25 113 ASP A CA 1
ATOM 831 C C . ASP A 1 113 ? 2.193 -1.574 0.517 1.00 89.25 113 ASP A C 1
ATOM 833 O O . ASP A 1 113 ? 1.217 -1.778 -0.198 1.00 89.25 113 ASP A O 1
ATOM 837 N N . GLY A 1 114 ? 3.425 -1.937 0.137 1.00 88.06 114 GLY A N 1
ATOM 838 C CA . GLY A 1 114 ? 3.735 -2.591 -1.138 1.00 88.06 114 GLY A CA 1
ATOM 839 C C . GLY A 1 114 ? 3.853 -1.646 -2.338 1.00 88.06 114 GLY A C 1
ATOM 840 O O . GLY A 1 114 ? 4.068 -2.123 -3.450 1.00 88.06 114 GLY A O 1
ATOM 841 N N . ALA A 1 115 ? 3.748 -0.332 -2.129 1.00 92.62 115 ALA A N 1
ATOM 842 C CA . ALA A 1 115 ? 3.946 0.678 -3.160 1.00 92.62 115 ALA A CA 1
ATOM 843 C C . ALA A 1 115 ? 5.230 1.476 -2.914 1.00 92.62 115 ALA A C 1
ATOM 845 O O . ALA A 1 115 ? 5.499 1.903 -1.789 1.00 92.62 115 ALA A O 1
ATOM 846 N N . ALA A 1 116 ? 5.999 1.726 -3.974 1.00 96.56 116 ALA A N 1
ATOM 847 C CA . ALA A 1 116 ? 7.087 2.692 -3.924 1.00 96.56 116 ALA A CA 1
ATOM 848 C C . ALA A 1 116 ? 6.519 4.112 -3.762 1.00 96.56 116 ALA A C 1
ATOM 850 O O . ALA A 1 116 ? 5.624 4.529 -4.501 1.00 96.56 116 ALA A O 1
ATOM 851 N N . MET A 1 117 ? 7.048 4.868 -2.805 1.00 96.75 117 MET A N 1
ATOM 852 C CA . MET A 1 117 ? 6.661 6.245 -2.524 1.00 96.75 117 MET A CA 1
ATOM 853 C C . MET A 1 117 ? 7.877 7.152 -2.563 1.00 96.75 117 MET A C 1
ATOM 855 O O . MET A 1 117 ? 8.881 6.889 -1.904 1.00 96.75 117 MET A O 1
ATOM 859 N N . GLN A 1 118 ? 7.764 8.248 -3.304 1.00 97.38 118 GLN A N 1
ATOM 860 C CA . GLN A 1 118 ? 8.761 9.303 -3.321 1.00 97.38 118 GLN A CA 1
ATOM 861 C C . GLN A 1 118 ? 8.464 10.311 -2.220 1.00 97.38 118 GLN A C 1
ATOM 863 O O . GLN A 1 118 ? 7.375 10.889 -2.157 1.00 97.38 118 GLN A O 1
ATOM 868 N N . ARG A 1 119 ? 9.455 10.577 -1.376 1.00 97.25 119 ARG A N 1
ATOM 869 C CA . ARG A 1 119 ? 9.382 11.629 -0.363 1.00 97.25 119 ARG A CA 1
ATOM 870 C C . ARG A 1 119 ? 9.543 13.008 -0.999 1.00 97.25 119 ARG A C 1
ATOM 872 O O . ARG A 1 119 ? 10.418 13.227 -1.829 1.00 97.25 119 ARG A O 1
ATOM 879 N N . LEU A 1 120 ? 8.704 13.951 -0.573 1.00 96.94 120 LEU A N 1
ATOM 880 C CA . LEU A 1 120 ? 8.609 15.302 -1.145 1.00 96.94 120 LEU A CA 1
ATOM 881 C C . LEU A 1 120 ? 8.920 16.414 -0.141 1.00 96.94 120 LEU A C 1
ATOM 883 O O . LEU A 1 120 ? 8.987 17.585 -0.509 1.00 96.94 120 LEU A O 1
ATOM 887 N N . SER A 1 121 ? 9.034 16.080 1.143 1.00 97.56 121 SER A N 1
ATOM 888 C CA . SER A 1 121 ? 9.341 17.039 2.199 1.00 97.56 121 SER A CA 1
ATOM 889 C C . SER A 1 121 ? 10.266 16.438 3.247 1.00 97.56 121 SER A C 1
ATOM 891 O O . SER A 1 121 ? 10.365 15.216 3.392 1.00 97.56 121 SER A O 1
ATOM 893 N N . SER A 1 122 ? 10.884 17.303 4.051 1.00 97.06 122 SER A N 1
ATOM 894 C CA . SER A 1 122 ? 11.467 16.891 5.326 1.00 97.06 122 SER A CA 1
ATOM 895 C C . SER A 1 122 ? 10.402 16.274 6.239 1.00 97.06 122 SER A C 1
ATOM 897 O O . SER A 1 122 ? 9.195 16.381 5.991 1.00 97.06 122 SER A O 1
ATOM 899 N N . SER A 1 123 ? 10.860 15.546 7.257 1.00 96.75 123 SER A N 1
ATOM 900 C CA . SER A 1 123 ? 9.970 14.930 8.231 1.00 96.75 123 SER A CA 1
ATOM 901 C C . SER A 1 123 ? 9.668 15.882 9.368 1.00 96.75 123 SER A C 1
ATOM 903 O O . SER A 1 123 ? 10.430 16.793 9.696 1.00 96.75 123 SER A O 1
ATOM 905 N N . HIS A 1 124 ? 8.510 15.650 9.960 1.00 97.88 124 HIS A N 1
ATOM 906 C CA . HIS A 1 124 ? 7.959 16.415 11.055 1.00 97.88 124 HIS A CA 1
ATOM 907 C C . HIS A 1 124 ? 7.369 15.450 12.077 1.00 97.88 124 HIS A C 1
ATOM 909 O O . HIS A 1 124 ? 7.004 14.330 11.738 1.00 97.88 124 HIS A O 1
ATOM 915 N N . ILE A 1 125 ? 7.228 15.893 13.324 1.00 97.50 125 ILE A N 1
ATOM 916 C CA . ILE A 1 125 ? 6.584 15.101 14.373 1.00 97.50 125 ILE A CA 1
ATOM 917 C C . ILE A 1 125 ? 5.198 15.674 14.661 1.00 97.50 125 ILE A C 1
ATOM 919 O O . ILE A 1 125 ? 5.036 16.885 14.822 1.00 97.50 125 ILE A O 1
ATOM 923 N N . LYS A 1 126 ? 4.192 14.804 14.763 1.00 95.00 126 LYS A N 1
ATOM 924 C CA . LYS A 1 126 ? 2.860 15.148 15.269 1.00 95.00 126 LYS A CA 1
ATOM 925 C C . LYS A 1 126 ? 2.309 13.987 16.080 1.00 95.00 126 LYS A C 1
ATOM 927 O O . LYS A 1 126 ? 2.287 12.854 15.613 1.00 95.00 126 LYS A O 1
ATOM 932 N N . ASN A 1 127 ? 1.849 14.278 17.296 1.00 89.81 127 ASN A N 1
ATOM 933 C CA . ASN A 1 127 ? 1.305 13.280 18.219 1.00 89.81 127 ASN A CA 1
ATOM 934 C C . ASN A 1 127 ? 2.255 12.078 18.405 1.00 89.81 127 ASN A C 1
ATOM 936 O O . ASN A 1 127 ? 1.821 10.936 18.334 1.00 89.81 127 ASN A O 1
ATOM 940 N N . GLY A 1 128 ? 3.558 12.318 18.573 1.00 93.62 128 GLY A N 1
ATOM 941 C CA . GLY A 1 128 ? 4.548 11.248 18.767 1.00 93.62 128 GLY A CA 1
ATOM 942 C C . GLY A 1 128 ? 4.862 10.397 17.531 1.00 93.62 128 GLY A C 1
ATOM 943 O O . GLY A 1 128 ? 5.663 9.479 17.641 1.00 93.62 128 GLY A O 1
ATOM 944 N N . CYS A 1 129 ? 4.281 10.705 16.370 1.00 96.31 129 CYS A N 1
ATOM 945 C CA . CYS A 1 129 ? 4.566 10.016 15.116 1.00 96.31 129 CYS A CA 1
ATOM 946 C C . CYS A 1 129 ? 5.307 10.942 14.153 1.00 96.31 129 CYS A C 1
ATOM 948 O O . CYS A 1 129 ? 4.979 12.129 14.034 1.00 96.31 129 CYS A O 1
ATOM 950 N N . GLU A 1 130 ? 6.304 10.393 13.471 1.00 98.06 130 GLU A N 1
ATOM 951 C CA . GLU A 1 130 ? 6.960 11.048 12.348 1.00 98.06 130 GLU A CA 1
ATOM 952 C C . GLU A 1 130 ? 6.014 11.060 11.144 1.00 98.06 130 GLU A C 1
ATOM 954 O O . GLU A 1 130 ? 5.253 10.118 10.937 1.00 98.06 130 GLU A O 1
ATOM 959 N N . TYR A 1 131 ? 6.039 12.122 10.345 1.00 98.12 131 TYR A N 1
ATOM 960 C CA . TYR A 1 131 ? 5.338 12.174 9.071 1.00 98.12 131 TYR A CA 1
ATOM 961 C C . TYR A 1 131 ? 6.054 13.056 8.050 1.00 98.12 131 TYR A C 1
ATOM 963 O O . TYR A 1 131 ? 6.826 13.950 8.406 1.00 98.12 131 TYR A O 1
ATOM 971 N N . TYR A 1 132 ? 5.749 12.846 6.774 1.00 98.31 132 TYR A N 1
ATOM 972 C CA . TYR A 1 132 ? 6.191 13.688 5.663 1.00 98.31 132 TYR A CA 1
ATOM 973 C C . TYR A 1 132 ? 5.200 13.620 4.493 1.00 98.31 132 TYR A C 1
ATOM 975 O O . TYR A 1 132 ? 4.348 12.732 4.427 1.00 98.31 132 TYR A O 1
ATOM 983 N N . LYS A 1 133 ? 5.290 14.583 3.569 1.00 98.38 133 LYS A N 1
ATOM 984 C CA . LYS A 1 133 ? 4.546 14.548 2.303 1.00 98.38 133 LYS A CA 1
ATOM 985 C C . LYS A 1 133 ? 5.248 13.613 1.327 1.00 98.38 133 LYS A C 1
ATOM 987 O O . LYS A 1 133 ? 6.472 13.679 1.188 1.00 98.38 133 LYS A O 1
ATOM 992 N N . ALA A 1 134 ? 4.473 12.800 0.629 1.00 97.81 134 ALA A N 1
ATOM 993 C CA . ALA A 1 134 ? 4.963 11.850 -0.355 1.00 97.81 134 ALA A CA 1
ATOM 994 C C . ALA A 1 134 ? 4.074 11.842 -1.608 1.00 97.81 134 ALA A C 1
ATOM 996 O O . ALA A 1 134 ? 3.034 12.505 -1.666 1.00 97.81 134 ALA A O 1
ATOM 997 N N . ALA A 1 135 ? 4.514 11.123 -2.629 1.00 97.12 135 ALA A N 1
ATOM 998 C CA . ALA A 1 135 ? 3.698 10.730 -3.766 1.00 97.12 135 ALA A CA 1
ATOM 999 C C . ALA A 1 135 ? 3.954 9.263 -4.090 1.00 97.12 135 ALA A C 1
ATOM 1001 O O . ALA A 1 135 ? 5.061 8.773 -3.857 1.00 97.12 135 ALA A O 1
ATOM 1002 N N . TYR A 1 136 ? 2.974 8.584 -4.679 1.00 96.38 136 TYR A N 1
ATOM 1003 C CA . TYR A 1 136 ? 3.224 7.288 -5.304 1.00 96.38 136 TYR A CA 1
ATOM 1004 C C . TYR A 1 136 ? 4.286 7.453 -6.392 1.00 96.38 136 TYR A C 1
ATOM 1006 O O . TYR A 1 136 ? 4.126 8.238 -7.326 1.00 96.38 136 TYR A O 1
ATOM 1014 N N . PHE A 1 137 ? 5.395 6.732 -6.267 1.00 96.81 137 PHE A N 1
ATOM 1015 C CA . PHE A 1 137 ? 6.429 6.749 -7.285 1.00 96.81 137 PHE A CA 1
ATOM 1016 C C . PHE A 1 137 ? 6.034 5.781 -8.390 1.00 96.81 137 PHE A C 1
ATOM 1018 O O . PHE A 1 137 ? 6.141 4.570 -8.239 1.00 96.81 137 PHE A O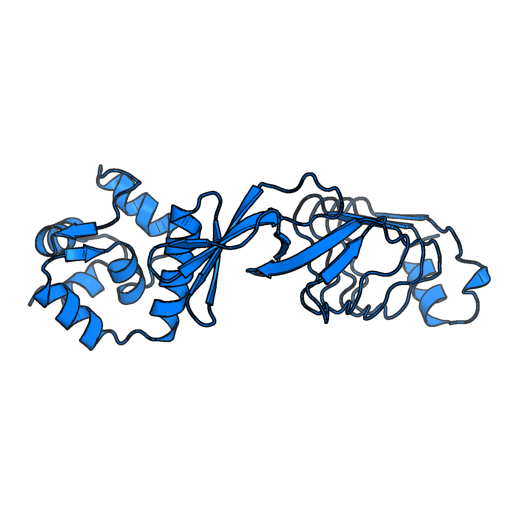 1
ATOM 1025 N N . ASN A 1 138 ? 5.574 6.325 -9.508 1.00 94.44 138 ASN A N 1
ATOM 1026 C CA . ASN A 1 138 ? 5.159 5.565 -10.683 1.00 94.44 138 ASN A CA 1
ATOM 1027 C C . ASN A 1 138 ? 6.125 5.737 -11.872 1.00 94.44 138 ASN A C 1
ATOM 1029 O O . ASN A 1 138 ? 5.816 5.322 -12.988 1.00 94.44 138 ASN A O 1
ATOM 1033 N N . GLY A 1 139 ? 7.272 6.387 -11.636 1.00 91.25 139 GLY A N 1
ATOM 1034 C CA . GLY A 1 139 ? 8.313 6.686 -12.621 1.00 91.25 139 GLY A CA 1
ATOM 1035 C C . GLY A 1 139 ? 8.006 7.831 -13.601 1.00 91.25 139 GLY A C 1
ATOM 1036 O O . GLY A 1 139 ? 8.908 8.247 -14.328 1.00 91.25 139 GLY A O 1
ATOM 1037 N N . ARG A 1 140 ? 6.786 8.391 -13.587 1.00 82.31 140 ARG A N 1
ATOM 1038 C CA . ARG A 1 140 ? 6.366 9.545 -14.413 1.00 82.31 140 ARG A CA 1
ATOM 1039 C C . ARG A 1 140 ? 6.393 10.883 -13.668 1.00 82.31 140 ARG A C 1
ATOM 1041 O O . ARG A 1 140 ? 6.347 11.935 -14.298 1.00 82.31 140 ARG A O 1
ATOM 1048 N N . GLY A 1 141 ? 6.453 10.847 -12.336 1.00 81.06 141 GLY A N 1
ATOM 1049 C CA . GLY A 1 141 ? 6.446 12.044 -11.486 1.00 81.06 141 GLY A CA 1
ATOM 1050 C C . GLY A 1 141 ? 5.062 12.681 -11.297 1.00 81.06 141 GLY A C 1
ATOM 1051 O O . GLY A 1 141 ? 4.963 13.760 -10.712 1.00 81.06 141 GLY A O 1
ATOM 1052 N N . ASP A 1 142 ? 4.001 12.020 -11.762 1.00 85.31 142 ASP A N 1
ATOM 1053 C CA . ASP A 1 142 ? 2.604 12.467 -11.685 1.00 85.31 142 ASP A CA 1
ATOM 1054 C C . ASP A 1 142 ? 1.749 11.631 -10.716 1.00 85.31 142 ASP A C 1
ATOM 1056 O O . ASP A 1 142 ? 0.536 11.813 -10.661 1.00 85.31 142 ASP A O 1
ATOM 1060 N N . GLY A 1 143 ? 2.366 10.735 -9.940 1.00 92.62 143 GLY A N 1
ATOM 1061 C CA . GLY A 1 143 ? 1.648 9.899 -8.984 1.00 92.62 143 GLY A CA 1
ATOM 1062 C C . GLY A 1 143 ? 0.936 10.697 -7.887 1.00 92.62 143 GLY A C 1
ATOM 1063 O O . GLY A 1 143 ? 1.364 11.789 -7.489 1.00 92.62 143 GLY A O 1
ATOM 1064 N N . ASP A 1 144 ? -0.153 10.116 -7.381 1.00 95.25 144 ASP A N 1
ATOM 1065 C CA . ASP A 1 144 ? -1.024 10.758 -6.400 1.00 95.25 144 ASP A CA 1
ATOM 1066 C C . ASP A 1 144 ? -0.258 11.173 -5.141 1.00 95.25 144 ASP A C 1
ATOM 1068 O O . ASP A 1 144 ? 0.615 10.459 -4.635 1.00 95.25 144 ASP A O 1
ATOM 1072 N N . ARG A 1 145 ? -0.583 12.364 -4.632 1.00 96.94 145 ARG A N 1
ATOM 1073 C CA . ARG A 1 145 ? 0.031 12.918 -3.422 1.00 96.94 145 ARG A CA 1
ATOM 1074 C C . ARG A 1 145 ? -0.588 12.280 -2.186 1.00 96.94 145 ARG A C 1
ATOM 1076 O O . ARG A 1 145 ? -1.804 12.162 -2.085 1.00 96.94 145 ARG A O 1
ATOM 1083 N N . CYS A 1 146 ? 0.245 11.985 -1.201 1.00 97.38 146 CYS A N 1
ATOM 1084 C CA . CYS A 1 146 ? -0.180 11.430 0.074 1.00 97.38 146 CYS A CA 1
ATOM 1085 C C . CYS A 1 146 ? 0.684 11.960 1.229 1.00 97.38 146 CYS A C 1
ATOM 1087 O O . CYS A 1 146 ? 1.618 12.754 1.060 1.00 97.38 146 CYS A O 1
ATOM 1089 N N . PHE A 1 147 ? 0.355 11.518 2.435 1.00 98.12 147 PHE A N 1
ATOM 1090 C CA . PHE A 1 147 ? 1.200 11.616 3.614 1.00 98.12 147 PHE A CA 1
ATOM 1091 C C . PHE A 1 147 ? 1.659 10.219 3.996 1.00 98.12 147 PHE A C 1
ATOM 1093 O O . PHE A 1 147 ? 0.852 9.296 3.983 1.00 98.12 147 PHE A O 1
ATOM 1100 N N . VAL A 1 148 ? 2.918 10.087 4.398 1.00 97.94 148 VAL A N 1
ATOM 1101 C CA . VAL A 1 148 ? 3.424 8.895 5.085 1.00 97.94 148 VAL A CA 1
ATOM 1102 C C . VAL A 1 148 ? 3.611 9.252 6.550 1.00 97.94 148 VAL A C 1
ATOM 1104 O O . VAL A 1 148 ? 4.118 10.332 6.860 1.00 97.94 148 VAL A O 1
ATOM 1107 N N . ALA A 1 149 ? 3.186 8.362 7.442 1.00 97.81 149 ALA A N 1
ATOM 1108 C CA . ALA A 1 149 ? 3.380 8.472 8.878 1.00 97.81 149 ALA A CA 1
ATOM 1109 C C . ALA A 1 149 ? 4.070 7.217 9.428 1.00 97.81 149 ALA A C 1
ATOM 1111 O O . ALA A 1 149 ? 3.835 6.105 8.951 1.00 97.81 149 ALA A O 1
ATOM 1112 N N . ARG A 1 150 ? 4.904 7.407 10.452 1.00 96.81 150 ARG A N 1
ATOM 1113 C CA . ARG A 1 150 ? 5.674 6.373 11.142 1.00 96.81 150 ARG A CA 1
ATOM 1114 C C . ARG A 1 150 ? 5.535 6.531 12.656 1.00 96.81 150 ARG A C 1
ATOM 1116 O O . ARG A 1 150 ? 5.778 7.613 13.192 1.00 96.81 150 ARG A O 1
ATOM 1123 N N . CYS A 1 151 ? 5.171 5.454 13.343 1.00 94.62 151 CYS A N 1
ATOM 1124 C CA . CYS A 1 151 ? 5.179 5.367 14.806 1.00 94.62 151 CYS A CA 1
ATOM 1125 C C . CYS A 1 151 ? 5.879 4.054 15.179 1.00 94.62 151 CYS A C 1
ATOM 1127 O O . CYS A 1 151 ? 5.439 2.981 14.765 1.00 94.62 151 CYS A O 1
ATOM 1129 N N . GLY A 1 152 ? 7.003 4.141 15.896 1.00 90.75 152 GLY A N 1
ATOM 1130 C CA . GLY A 1 152 ? 7.866 2.981 16.124 1.00 90.75 152 GLY A CA 1
ATOM 1131 C C . GLY A 1 152 ? 8.341 2.363 14.804 1.00 90.75 152 GLY A C 1
ATOM 1132 O O . GLY A 1 152 ? 8.843 3.068 13.928 1.00 90.75 152 GLY A O 1
ATOM 1133 N N . GLU A 1 153 ? 8.157 1.052 14.660 1.00 92.25 153 GLU A N 1
ATOM 1134 C CA . GLU A 1 153 ? 8.522 0.288 13.455 1.00 92.25 153 GLU A CA 1
ATOM 1135 C C . GLU A 1 153 ? 7.419 0.286 12.382 1.00 92.25 153 GLU A C 1
ATOM 1137 O O . GLU A 1 153 ? 7.634 -0.173 11.260 1.00 92.25 153 GLU A O 1
ATOM 1142 N N . TYR A 1 154 ? 6.234 0.809 12.703 1.00 94.44 154 TYR A N 1
ATOM 1143 C CA . TYR A 1 154 ? 5.080 0.780 11.813 1.00 94.44 154 TYR A CA 1
ATOM 1144 C C . TYR A 1 154 ? 5.065 1.999 10.904 1.00 94.44 154 TYR A C 1
ATOM 1146 O O . TYR A 1 154 ? 5.370 3.118 11.323 1.00 94.44 154 TYR A O 1
ATOM 1154 N N . THR A 1 155 ? 4.627 1.788 9.668 1.00 95.75 155 THR A N 1
ATOM 1155 C CA . THR A 1 155 ? 4.380 2.850 8.694 1.00 95.75 155 THR A CA 1
ATOM 1156 C C . THR A 1 155 ? 2.995 2.704 8.084 1.00 95.75 155 THR A C 1
ATOM 1158 O O . THR A 1 155 ? 2.450 1.604 7.970 1.00 95.75 155 THR A O 1
ATOM 1161 N N . ALA A 1 156 ? 2.401 3.821 7.689 1.00 95.69 156 ALA A N 1
ATOM 1162 C CA . ALA A 1 156 ? 1.208 3.847 6.857 1.00 95.69 156 ALA A CA 1
ATOM 1163 C C . ALA A 1 156 ? 1.216 5.100 5.991 1.00 95.69 156 ALA A C 1
ATOM 1165 O O . ALA A 1 156 ? 1.895 6.083 6.307 1.00 95.69 156 ALA A O 1
ATOM 1166 N N . HIS A 1 157 ? 0.434 5.073 4.923 1.00 95.88 157 HIS A N 1
ATOM 1167 C CA . HIS A 1 157 ? 0.162 6.252 4.120 1.00 95.88 157 HIS A CA 1
ATOM 1168 C C . HIS A 1 157 ? -1.307 6.672 4.236 1.00 95.88 157 HIS A C 1
ATOM 1170 O O . HIS A 1 157 ? -2.146 5.929 4.734 1.00 95.88 157 HIS A O 1
ATOM 1176 N N . GLY A 1 158 ? -1.631 7.868 3.757 1.00 94.06 158 GLY A N 1
ATOM 1177 C CA . GLY A 1 158 ? -3.013 8.308 3.607 1.00 94.06 158 GLY A CA 1
ATOM 1178 C C . GLY A 1 158 ? -3.123 9.619 2.843 1.00 94.06 158 GLY A C 1
ATOM 1179 O O . GLY A 1 158 ? -2.207 10.441 2.862 1.00 94.06 158 GLY A O 1
ATOM 1180 N N . ASP A 1 159 ? -4.272 9.846 2.212 1.00 94.12 159 ASP A N 1
ATOM 1181 C CA . ASP A 1 159 ? -4.541 11.056 1.414 1.00 94.12 159 ASP A CA 1
ATOM 1182 C C . ASP A 1 159 ? -4.550 12.334 2.271 1.00 94.12 159 ASP A C 1
ATOM 1184 O O . ASP A 1 159 ? -4.420 13.455 1.780 1.00 94.12 159 ASP A O 1
ATOM 1188 N N . SER A 1 160 ? -4.661 12.170 3.593 1.00 95.31 160 SER A N 1
ATOM 1189 C CA . SER A 1 160 ? -4.494 13.232 4.575 1.00 95.31 160 SER A CA 1
ATOM 1190 C C . SER A 1 160 ? -3.573 12.797 5.712 1.00 95.31 160 SER A C 1
ATOM 1192 O O . SER A 1 160 ? -3.503 11.620 6.069 1.00 95.31 160 SER A O 1
ATOM 1194 N N . LEU A 1 161 ? -2.935 13.775 6.360 1.00 95.56 161 LEU A N 1
ATOM 1195 C CA . LEU A 1 161 ? -2.136 13.546 7.564 1.00 95.56 161 LEU A CA 1
ATOM 1196 C C . LEU A 1 161 ? -2.940 12.859 8.681 1.00 95.56 161 LEU A C 1
ATOM 1198 O O . LEU A 1 161 ? -2.400 12.039 9.417 1.00 95.56 161 LEU A O 1
ATOM 1202 N N . ALA A 1 162 ? -4.224 13.201 8.822 1.00 91.44 162 ALA A N 1
ATOM 1203 C CA . ALA A 1 162 ? -5.085 12.603 9.837 1.00 91.44 162 ALA A CA 1
ATOM 1204 C C . ALA A 1 162 ? -5.302 11.106 9.578 1.00 91.44 162 ALA A C 1
ATOM 1206 O O . ALA A 1 162 ? -5.211 10.317 10.515 1.00 91.44 162 ALA A O 1
ATOM 1207 N N . THR A 1 163 ? -5.535 10.721 8.319 1.00 90.94 163 THR A N 1
ATOM 1208 C CA . THR A 1 163 ? -5.673 9.313 7.918 1.00 90.94 163 THR A CA 1
ATOM 1209 C C . THR A 1 163 ? -4.358 8.563 8.091 1.00 90.94 163 THR A C 1
ATOM 1211 O O . THR A 1 163 ? -4.340 7.554 8.783 1.00 90.94 163 THR A O 1
ATOM 1214 N N . ALA A 1 164 ? -3.240 9.103 7.592 1.00 94.69 164 ALA A N 1
ATOM 1215 C CA . ALA A 1 164 ? -1.938 8.447 7.715 1.00 94.69 164 ALA A CA 1
ATOM 1216 C C . ALA A 1 164 ? -1.574 8.161 9.185 1.00 94.69 164 ALA A C 1
ATOM 1218 O O . ALA A 1 164 ? -1.193 7.041 9.511 1.00 94.69 164 ALA A O 1
ATOM 1219 N N . ILE A 1 165 ? -1.752 9.144 10.086 1.00 94.38 165 ILE A N 1
ATOM 1220 C CA . ILE A 1 165 ? -1.505 8.982 11.532 1.00 94.38 165 ILE A CA 1
ATOM 1221 C C . ILE A 1 165 ? -2.460 7.961 12.165 1.00 94.38 165 ILE A C 1
ATOM 1223 O O . ILE A 1 165 ? -2.044 7.188 13.030 1.00 94.38 165 ILE A O 1
ATOM 1227 N N . ARG A 1 166 ? -3.741 7.966 11.778 1.00 90.06 166 ARG A N 1
ATOM 1228 C CA . ARG A 1 166 ? -4.732 7.013 12.294 1.00 90.06 166 ARG A CA 1
ATOM 1229 C C . ARG A 1 166 ? -4.347 5.579 11.933 1.00 90.06 166 ARG A C 1
ATOM 1231 O O . ARG A 1 166 ? -4.384 4.713 12.808 1.00 90.06 166 ARG A O 1
ATOM 1238 N N . ASP A 1 167 ? -3.942 5.356 10.689 1.00 91.31 167 ASP A N 1
ATOM 1239 C CA . ASP A 1 167 ? -3.668 4.026 10.148 1.00 91.31 167 ASP A CA 1
ATOM 1240 C C . ASP A 1 167 ? -2.384 3.437 10.725 1.00 91.31 167 ASP A C 1
ATOM 1242 O O . ASP A 1 167 ? -2.375 2.281 11.146 1.00 91.31 167 ASP A O 1
ATOM 1246 N N . VAL A 1 168 ? -1.316 4.234 10.840 1.00 93.88 168 VAL A N 1
ATOM 1247 C CA . VAL A 1 168 ? -0.067 3.754 11.452 1.00 93.88 168 VAL A CA 1
ATOM 1248 C C . VAL A 1 168 ? -0.259 3.404 12.931 1.00 93.88 168 VAL A C 1
ATOM 1250 O O . VAL A 1 168 ? 0.244 2.383 13.392 1.00 93.88 168 VAL A O 1
ATOM 1253 N N . ARG A 1 169 ? -1.063 4.186 13.664 1.00 92.12 169 ARG A N 1
ATOM 1254 C CA . ARG A 1 169 ? -1.416 3.884 15.059 1.00 92.12 169 ARG A CA 1
ATOM 1255 C C . ARG A 1 169 ? -2.276 2.636 15.165 1.00 92.12 169 ARG A C 1
ATOM 1257 O O . ARG A 1 169 ? -2.105 1.865 16.099 1.00 92.12 169 ARG A O 1
ATOM 1264 N N . PHE A 1 170 ? -3.194 2.425 14.224 1.00 90.69 170 PHE A N 1
ATOM 1265 C CA . PHE A 1 170 ? -3.981 1.198 14.187 1.00 90.69 170 PHE A CA 1
ATOM 1266 C C . PHE A 1 170 ? -3.090 -0.029 13.956 1.00 90.69 170 PHE A C 1
ATOM 1268 O O . PHE A 1 170 ? -3.256 -1.017 14.661 1.00 90.69 170 PHE A O 1
ATOM 1275 N N . LYS A 1 171 ? -2.111 0.043 13.040 1.00 91.12 171 LYS A N 1
ATOM 1276 C CA . LYS A 1 171 ? -1.129 -1.038 12.818 1.00 91.12 171 LYS A CA 1
ATOM 1277 C C . LYS A 1 171 ? -0.309 -1.331 14.077 1.00 91.12 171 LYS A C 1
ATOM 1279 O O . LYS A 1 171 ? -0.184 -2.488 14.466 1.00 91.12 171 LYS A O 1
ATOM 1284 N N . GLU A 1 172 ? 0.179 -0.286 14.747 1.00 91.25 172 GLU A N 1
ATOM 1285 C CA . GLU A 1 172 ? 0.905 -0.412 16.016 1.00 91.25 172 GLU A CA 1
ATOM 1286 C C . GLU A 1 172 ? 0.044 -1.062 17.109 1.00 91.25 172 GLU A C 1
ATOM 1288 O O . GLU A 1 172 ? 0.492 -1.978 17.799 1.00 91.25 172 GLU A O 1
ATOM 1293 N N . GLN A 1 173 ? -1.207 -0.621 17.257 1.00 90.00 173 GLN A N 1
ATOM 1294 C CA . GLN A 1 173 ? -2.136 -1.192 18.229 1.00 90.00 173 GLN A CA 1
ATOM 1295 C C . GLN A 1 173 ? -2.468 -2.646 17.894 1.00 90.00 173 GLN A C 1
ATOM 1297 O O . GLN A 1 173 ? -2.436 -3.493 18.778 1.00 90.00 173 GLN A O 1
ATOM 1302 N N . GLN A 1 174 ? -2.739 -2.964 16.630 1.00 88.88 174 GLN A N 1
ATOM 1303 C CA . GLN A 1 174 ? -3.108 -4.311 16.199 1.00 88.88 174 GLN A CA 1
ATOM 1304 C C . GLN A 1 174 ? -2.015 -5.343 16.499 1.00 88.88 174 GLN A C 1
ATOM 1306 O O . GLN A 1 174 ? -2.332 -6.479 16.841 1.00 88.88 174 GLN A O 1
ATOM 1311 N N . ALA A 1 175 ? -0.746 -4.951 16.417 1.00 87.31 175 ALA A N 1
ATOM 1312 C CA . ALA A 1 175 ? 0.370 -5.835 16.728 1.00 87.31 175 ALA A CA 1
ATOM 1313 C C . ALA A 1 175 ? 0.580 -6.068 18.235 1.00 87.31 175 ALA A C 1
ATOM 1315 O O . ALA A 1 175 ? 1.155 -7.083 18.618 1.00 87.31 175 ALA A O 1
ATOM 1316 N N . ASN A 1 176 ? 0.124 -5.144 19.087 1.00 86.12 176 ASN A N 1
ATOM 1317 C CA . ASN A 1 176 ? 0.479 -5.121 20.510 1.00 86.12 176 ASN A CA 1
ATOM 1318 C C . ASN A 1 176 ? -0.719 -5.215 21.469 1.00 86.12 176 ASN A C 1
ATOM 1320 O O . ASN A 1 176 ? -0.515 -5.287 22.682 1.00 86.12 176 ASN A O 1
ATOM 1324 N N . PHE A 1 177 ? -1.963 -5.155 20.981 1.00 89.69 177 PHE A N 1
ATOM 1325 C CA . PHE A 1 177 ? -3.116 -5.065 21.874 1.00 89.69 177 PHE A CA 1
ATOM 1326 C C . PHE A 1 177 ? -3.396 -6.381 22.602 1.00 89.69 177 PHE A C 1
ATOM 1328 O O . PHE A 1 177 ? -3.232 -7.483 22.081 1.00 89.69 177 PHE A O 1
ATOM 1335 N N . ASN A 1 178 ? -3.900 -6.235 23.822 1.00 93.81 178 ASN A N 1
ATOM 1336 C CA . ASN A 1 178 ? -4.517 -7.297 24.592 1.00 93.81 178 ASN A CA 1
ATOM 1337 C C . ASN A 1 178 ? -5.986 -6.913 24.806 1.00 93.81 178 ASN A C 1
ATOM 1339 O O . ASN A 1 178 ? -6.266 -5.820 25.302 1.00 93.81 178 ASN A O 1
ATOM 1343 N N . ALA A 1 179 ? -6.912 -7.787 24.406 1.00 93.25 179 ALA A N 1
ATOM 1344 C CA . ALA A 1 179 ? -8.342 -7.488 24.441 1.00 93.25 179 ALA A CA 1
ATOM 1345 C C . ALA A 1 179 ? -8.843 -7.175 25.862 1.00 93.25 179 ALA A C 1
ATOM 1347 O O . ALA A 1 179 ? -9.548 -6.184 26.045 1.00 93.25 179 ALA A O 1
ATOM 1348 N N . ASP A 1 180 ? -8.423 -7.944 26.871 1.00 94.19 180 ASP A N 1
ATOM 1349 C CA . ASP A 1 180 ? -8.854 -7.749 28.262 1.00 94.19 180 ASP A CA 1
ATOM 1350 C C . ASP A 1 180 ? -8.382 -6.405 28.817 1.00 94.19 180 ASP A C 1
ATOM 1352 O O . ASP A 1 180 ? -9.123 -5.697 29.503 1.00 94.19 180 ASP A O 1
ATOM 1356 N N . GLU A 1 181 ? -7.137 -6.036 28.519 1.00 95.31 181 GLU A N 1
ATOM 1357 C CA . GLU A 1 181 ? -6.572 -4.766 28.965 1.00 95.31 181 GLU A CA 1
ATOM 1358 C C . GLU A 1 181 ? -7.240 -3.580 28.264 1.00 95.31 181 GLU A C 1
ATOM 1360 O O . GLU A 1 181 ? -7.597 -2.590 28.908 1.00 95.31 181 GLU A O 1
ATOM 1365 N N . LEU A 1 182 ? -7.497 -3.704 26.962 1.00 94.94 182 LEU A N 1
ATOM 1366 C CA . LEU A 1 182 ? -8.219 -2.695 26.198 1.00 94.94 182 LEU A CA 1
ATOM 1367 C C . LEU A 1 182 ? -9.644 -2.496 26.735 1.00 94.94 182 LEU A C 1
ATOM 1369 O O . LEU A 1 182 ? -10.079 -1.361 26.927 1.00 94.94 182 LEU A O 1
ATOM 1373 N N . VAL A 1 183 ? -10.351 -3.583 27.048 1.00 96.31 183 VAL A N 1
ATOM 1374 C CA . VAL A 1 183 ? -11.686 -3.552 27.663 1.00 96.31 183 VAL A CA 1
ATOM 1375 C C . VAL A 1 183 ? -11.667 -2.806 28.997 1.00 96.31 183 VAL A C 1
ATOM 1377 O O . VAL A 1 183 ? -12.504 -1.926 29.215 1.00 96.31 183 VAL A O 1
ATOM 1380 N N . LYS A 1 184 ? -10.697 -3.085 29.878 1.00 96.19 184 LYS A N 1
ATOM 1381 C CA . LYS A 1 184 ? -10.548 -2.354 31.151 1.00 96.19 184 LYS A CA 1
ATOM 1382 C C . LYS A 1 184 ? -10.329 -0.861 30.924 1.00 96.19 184 LYS A C 1
ATOM 1384 O O . LYS A 1 184 ? -10.957 -0.044 31.597 1.00 96.19 184 LYS A O 1
ATOM 1389 N N . GLN A 1 185 ? -9.475 -0.499 29.967 1.00 95.19 185 GLN A N 1
ATOM 1390 C CA . GLN A 1 185 ? -9.205 0.899 29.631 1.00 95.19 185 GLN A CA 1
ATOM 1391 C C . GLN A 1 185 ? -10.451 1.609 29.096 1.00 95.19 185 GLN A C 1
ATOM 1393 O O . GLN A 1 185 ? -10.748 2.716 29.542 1.00 95.19 185 GLN A O 1
ATOM 1398 N N . ILE A 1 186 ? -11.205 0.969 28.194 1.00 96.81 186 ILE A N 1
ATOM 1399 C CA . ILE A 1 186 ? -12.477 1.483 27.662 1.00 96.81 186 ILE A CA 1
ATOM 1400 C C . ILE A 1 186 ? -13.470 1.734 28.796 1.00 96.81 186 ILE A C 1
ATOM 1402 O O . ILE A 1 186 ? -14.010 2.835 28.891 1.00 96.81 186 ILE A O 1
ATOM 1406 N N . LYS A 1 187 ? -13.680 0.749 29.679 1.00 96.12 187 LYS A N 1
ATOM 1407 C CA . LYS A 1 187 ? -14.597 0.882 30.822 1.00 96.12 187 LYS A CA 1
ATOM 1408 C C . LYS A 1 187 ? -14.163 1.996 31.770 1.00 96.12 187 LYS A C 1
ATOM 1410 O O . LYS A 1 187 ? -14.993 2.785 32.204 1.00 96.12 187 LYS A O 1
ATOM 1415 N N . SER A 1 188 ? -12.862 2.112 32.035 1.00 96.62 188 SER A N 1
ATOM 1416 C CA . SER A 1 188 ? -12.322 3.174 32.886 1.00 96.62 188 SER A CA 1
ATOM 1417 C C . SER A 1 188 ? -12.479 4.569 32.279 1.00 96.62 188 SER A C 1
ATOM 1419 O O . SER A 1 188 ? -12.673 5.519 33.034 1.00 96.62 188 SER A O 1
ATOM 1421 N N . ARG A 1 189 ? -12.348 4.722 30.952 1.00 96.81 189 ARG A N 1
ATOM 1422 C CA . ARG A 1 189 ? -12.467 6.032 30.283 1.00 96.81 189 ARG A CA 1
ATOM 1423 C C . ARG A 1 189 ? -13.889 6.373 29.833 1.00 96.81 189 ARG A C 1
ATOM 1425 O O . ARG A 1 189 ? -14.146 7.525 29.508 1.00 96.81 189 ARG A O 1
ATOM 1432 N N . GLY A 1 190 ? -14.789 5.392 29.771 1.00 97.12 190 GLY A N 1
ATOM 1433 C CA . GLY A 1 190 ? -16.189 5.565 29.369 1.00 97.12 190 GLY A CA 1
ATOM 1434 C C . GLY A 1 190 ? -16.403 5.907 27.889 1.00 97.12 190 GLY A C 1
ATOM 1435 O O . GLY A 1 190 ? -17.492 6.332 27.510 1.00 97.12 190 GLY A O 1
ATOM 1436 N N . VAL A 1 191 ? -15.385 5.736 27.044 1.00 97.69 191 VAL A N 1
ATOM 1437 C CA . VAL A 1 191 ? -15.393 6.120 25.623 1.00 97.69 191 VAL A CA 1
ATOM 1438 C C . VAL A 1 191 ? -14.793 4.998 24.781 1.00 97.69 191 VAL A C 1
ATOM 1440 O O . VAL A 1 191 ? -13.729 4.460 25.106 1.00 97.69 191 VAL A O 1
ATOM 1443 N N . VAL A 1 192 ? -15.468 4.677 23.677 1.00 96.81 192 VAL A N 1
ATOM 1444 C CA . VAL A 1 192 ? -14.999 3.755 22.639 1.00 96.81 192 VAL A CA 1
ATOM 1445 C C . VAL A 1 192 ? -14.579 4.586 21.432 1.00 96.81 192 VAL A C 1
ATOM 1447 O O . VAL A 1 192 ? -15.391 5.270 20.809 1.00 96.81 192 VAL A O 1
ATOM 1450 N N . THR A 1 193 ? -13.300 4.531 21.098 1.00 95.00 193 THR A N 1
ATOM 1451 C CA . THR A 1 193 ? -12.748 5.114 19.878 1.00 95.00 193 THR A CA 1
ATOM 1452 C C . THR A 1 193 ? -13.013 4.205 18.680 1.00 95.00 193 THR A C 1
ATOM 1454 O O . THR A 1 193 ? -13.247 3.001 18.802 1.00 95.00 193 THR A O 1
ATOM 1457 N N . PHE A 1 194 ? -12.920 4.784 17.488 1.00 93.19 194 PHE A N 1
ATOM 1458 C CA . PHE A 1 194 ? -13.062 4.089 16.214 1.00 93.19 194 PHE A CA 1
ATOM 1459 C C . PHE A 1 194 ? -12.120 2.880 16.111 1.00 93.19 194 PHE A C 1
ATOM 1461 O O . PHE A 1 194 ? -12.527 1.814 15.655 1.00 93.19 194 PHE A O 1
ATOM 1468 N N . ASN A 1 195 ? -10.875 3.017 16.577 1.00 93.00 195 ASN A N 1
ATOM 1469 C CA . ASN A 1 195 ? -9.902 1.928 16.535 1.00 93.00 195 ASN A CA 1
ATOM 1470 C C . ASN A 1 195 ? -10.153 0.870 17.611 1.00 93.00 195 ASN A C 1
ATOM 1472 O O . ASN A 1 195 ? -9.945 -0.303 17.323 1.00 93.00 195 ASN A O 1
ATOM 1476 N N . ASP A 1 196 ? -10.659 1.230 18.793 1.00 94.81 196 ASP A N 1
ATOM 1477 C CA . ASP A 1 196 ? -11.023 0.227 19.803 1.00 94.81 196 ASP A CA 1
ATOM 1478 C C . ASP A 1 196 ? -12.065 -0.745 19.263 1.00 94.81 196 ASP A C 1
ATOM 1480 O O . ASP A 1 196 ? -11.916 -1.959 19.384 1.00 94.81 196 ASP A O 1
ATOM 1484 N N . TYR A 1 197 ? -13.099 -0.201 18.616 1.00 95.44 197 TYR A N 1
ATOM 1485 C CA . TYR A 1 197 ? -14.147 -1.004 18.004 1.00 95.44 197 TYR A CA 1
ATOM 1486 C C . TYR A 1 197 ? -13.556 -1.961 16.968 1.00 95.44 197 TYR A C 1
ATOM 1488 O O . TYR A 1 197 ? -13.851 -3.155 16.983 1.00 95.44 197 TYR A O 1
ATOM 1496 N N . ARG A 1 198 ? -12.676 -1.462 16.092 1.00 94.75 198 ARG A N 1
ATOM 1497 C CA . ARG A 1 198 ? -11.993 -2.281 15.079 1.00 94.75 198 ARG A CA 1
ATOM 1498 C C . ARG A 1 198 ? -11.122 -3.372 15.697 1.00 94.75 198 ARG A C 1
ATOM 1500 O O . ARG A 1 198 ? -11.158 -4.496 15.210 1.00 94.75 198 ARG A O 1
ATOM 1507 N N . LEU A 1 199 ? -10.363 -3.062 16.749 1.00 94.69 199 LEU A N 1
ATOM 1508 C CA . LEU A 1 199 ? -9.487 -4.024 17.427 1.00 94.69 199 LEU A CA 1
ATOM 1509 C C . LEU A 1 199 ? -10.290 -5.140 18.099 1.00 94.69 199 LEU A C 1
ATOM 1511 O O . LEU A 1 199 ? -9.936 -6.306 17.960 1.00 94.69 199 LEU A O 1
ATOM 1515 N N . LEU A 1 200 ? -11.382 -4.795 18.787 1.00 94.75 200 LEU A N 1
ATOM 1516 C CA . LEU A 1 200 ? -12.208 -5.775 19.493 1.00 94.75 200 LEU A CA 1
ATOM 1517 C C . LEU A 1 200 ? -13.050 -6.640 18.546 1.00 94.75 200 LEU A C 1
ATOM 1519 O O . LEU A 1 200 ? -13.257 -7.814 18.824 1.00 94.75 200 LEU A O 1
ATOM 1523 N N . THR A 1 201 ? -13.542 -6.077 17.439 1.00 94.00 201 THR A N 1
ATOM 1524 C CA . THR A 1 201 ? -14.523 -6.750 16.560 1.00 94.00 201 THR A CA 1
ATOM 1525 C C . THR A 1 201 ? -13.942 -7.277 15.247 1.00 94.00 201 THR A C 1
ATOM 1527 O O . THR A 1 201 ? -14.611 -8.004 14.511 1.00 94.00 201 THR A O 1
ATOM 1530 N N . GLY A 1 202 ? -12.724 -6.866 14.887 1.00 90.81 202 GLY A N 1
ATOM 1531 C CA . GLY A 1 202 ? -12.138 -7.137 13.574 1.00 90.81 202 GLY A CA 1
ATOM 1532 C C . GLY A 1 202 ? -12.788 -6.362 12.421 1.00 90.81 202 GLY A C 1
ATOM 1533 O O . GLY A 1 202 ? -12.553 -6.696 11.260 1.00 90.81 202 GLY A O 1
ATOM 1534 N N . ALA A 1 203 ? -13.614 -5.347 12.699 1.00 91.56 203 ALA A N 1
ATOM 1535 C CA . ALA A 1 203 ? -14.241 -4.542 11.654 1.00 91.56 203 ALA A CA 1
ATOM 1536 C C . ALA A 1 203 ? -13.189 -3.853 10.763 1.00 91.56 203 ALA A C 1
ATOM 1538 O O . ALA A 1 203 ? -12.243 -3.222 11.249 1.00 91.56 203 ALA A O 1
ATOM 1539 N N . CYS A 1 204 ? -13.378 -3.925 9.442 1.00 90.12 204 CYS A N 1
ATOM 1540 C CA . CYS A 1 204 ? -12.589 -3.123 8.511 1.00 90.12 204 CYS A CA 1
ATOM 1541 C C . CYS A 1 204 ? -13.023 -1.647 8.568 1.00 90.12 204 CYS A C 1
ATOM 1543 O O . CYS A 1 204 ? -14.152 -1.328 8.944 1.00 90.12 204 CYS A O 1
ATOM 1545 N N . GLU A 1 205 ? -12.130 -0.731 8.185 1.00 89.12 205 GLU A N 1
ATOM 1546 C CA . GLU A 1 205 ? -12.401 0.710 8.264 1.00 89.12 205 GLU A CA 1
ATOM 1547 C C . GLU A 1 205 ? -13.614 1.133 7.435 1.00 89.12 205 GLU A C 1
ATOM 1549 O O . GLU A 1 205 ? -14.502 1.811 7.949 1.00 89.12 205 GLU A O 1
ATOM 1554 N N . SER A 1 206 ? -13.673 0.711 6.171 1.00 87.75 206 SER A N 1
ATOM 1555 C CA . SER A 1 206 ? -14.772 1.053 5.267 1.00 87.75 206 SER A CA 1
ATOM 1556 C C . SER A 1 206 ? -16.108 0.499 5.761 1.00 87.75 206 SER A C 1
ATOM 1558 O O . SER A 1 206 ? -17.110 1.211 5.735 1.00 87.75 206 SER A O 1
ATOM 1560 N N . GLY A 1 207 ? -16.113 -0.734 6.275 1.00 89.19 207 GLY A N 1
ATOM 1561 C CA . GLY A 1 207 ? -17.287 -1.356 6.882 1.00 89.19 207 GLY A CA 1
ATOM 1562 C C . GLY A 1 207 ? -17.774 -0.585 8.107 1.00 89.19 207 GLY A C 1
ATOM 1563 O O . GLY A 1 207 ? -18.958 -0.269 8.198 1.00 89.19 207 GLY A O 1
ATOM 1564 N N . LEU A 1 208 ? -16.864 -0.198 9.006 1.00 93.88 208 LEU A N 1
ATOM 1565 C CA . LEU A 1 208 ? -17.225 0.584 10.187 1.00 93.88 208 LEU A CA 1
ATOM 1566 C C . LEU A 1 208 ? -17.715 1.994 9.818 1.00 93.88 208 LEU A C 1
ATOM 1568 O O . LEU A 1 208 ? -18.717 2.447 10.365 1.00 93.88 208 LEU A O 1
ATOM 1572 N N . ARG A 1 209 ? -17.076 2.675 8.856 1.00 93.38 209 ARG A N 1
ATOM 1573 C CA . ARG A 1 209 ? -17.535 3.983 8.340 1.00 93.38 209 ARG A CA 1
ATOM 1574 C C . ARG A 1 209 ? -18.937 3.887 7.736 1.00 93.38 209 ARG A C 1
ATOM 1576 O O . ARG A 1 209 ? -19.783 4.730 8.027 1.00 93.38 209 ARG A O 1
ATOM 1583 N N . ALA A 1 210 ? -19.202 2.851 6.939 1.00 91.44 210 ALA A N 1
ATOM 1584 C CA . ALA A 1 210 ? -20.524 2.603 6.369 1.00 91.44 210 ALA A CA 1
ATOM 1585 C C . ALA A 1 210 ? -21.571 2.316 7.458 1.00 91.44 210 ALA A C 1
ATOM 1587 O O . ALA A 1 210 ? -22.671 2.864 7.399 1.00 91.44 210 ALA A O 1
ATOM 1588 N N . GLY A 1 211 ? -21.211 1.531 8.480 1.00 93.69 211 GLY A N 1
ATOM 1589 C CA . GLY A 1 211 ? -22.047 1.284 9.656 1.00 93.69 211 GLY A CA 1
ATOM 1590 C C . GLY A 1 211 ? -22.406 2.579 10.389 1.00 93.69 211 GLY A C 1
ATOM 1591 O O . GLY A 1 211 ? -23.586 2.881 10.550 1.00 93.69 211 GLY A O 1
ATOM 1592 N N . ILE A 1 212 ? -21.407 3.401 10.731 1.00 95.00 212 ILE A N 1
ATOM 1593 C CA . ILE A 1 212 ? -21.585 4.721 11.367 1.00 95.00 212 ILE A CA 1
ATOM 1594 C C . ILE A 1 212 ? -22.535 5.602 10.546 1.00 95.00 212 ILE A C 1
ATOM 1596 O O . ILE A 1 212 ? -23.488 6.162 11.090 1.00 95.00 212 ILE A O 1
ATOM 1600 N N . LYS A 1 213 ? -22.331 5.673 9.226 1.00 94.38 213 LYS A N 1
ATOM 1601 C CA . LYS A 1 213 ? -23.203 6.427 8.316 1.00 94.38 213 LYS A CA 1
ATOM 1602 C C . LYS A 1 213 ? -24.640 5.907 8.320 1.00 94.38 213 LYS A C 1
ATOM 1604 O O . LYS A 1 213 ? -25.577 6.701 8.333 1.00 94.38 213 LYS A O 1
ATOM 1609 N N . SER A 1 214 ? -24.825 4.587 8.307 1.00 93.69 214 SER A N 1
ATOM 1610 C CA . SER A 1 214 ? -26.154 3.959 8.303 1.00 93.69 214 SER A CA 1
ATOM 1611 C C . SER A 1 214 ? -26.951 4.259 9.578 1.00 93.69 214 SER A C 1
ATOM 1613 O O . SER A 1 214 ? -28.174 4.354 9.534 1.00 93.69 214 SER A O 1
ATOM 1615 N N . LEU A 1 215 ? -26.242 4.501 10.686 1.00 94.38 215 LEU A N 1
ATOM 1616 C CA . LEU A 1 215 ? -26.796 4.932 11.969 1.00 94.38 215 LEU A CA 1
ATOM 1617 C C . LEU A 1 215 ? -27.076 6.448 12.029 1.00 94.38 215 LEU A C 1
ATOM 1619 O O . LEU A 1 215 ? -27.496 6.953 13.070 1.00 94.38 215 LEU A O 1
ATOM 1623 N N . GLY A 1 216 ? -26.840 7.188 10.939 1.00 95.06 216 GLY A N 1
ATOM 1624 C CA . GLY A 1 216 ? -27.068 8.634 10.857 1.00 95.06 216 GLY A CA 1
ATOM 1625 C C . GLY A 1 216 ? -26.030 9.481 11.597 1.00 95.06 216 GLY A C 1
ATOM 1626 O O . GLY A 1 216 ? -26.282 10.655 11.866 1.00 95.06 216 GLY A O 1
ATOM 1627 N N . LEU A 1 217 ? -24.878 8.904 11.947 1.00 95.56 217 LEU A N 1
ATOM 1628 C CA . LEU A 1 217 ? -23.785 9.618 12.603 1.00 95.56 217 LEU A CA 1
ATOM 1629 C C . LEU A 1 217 ? -22.850 10.281 11.574 1.00 95.56 217 LEU A C 1
ATOM 1631 O O . LEU A 1 217 ? -22.758 9.806 10.438 1.00 95.56 217 LEU A O 1
ATOM 1635 N N . PRO A 1 218 ? -22.115 11.346 11.956 1.00 94.69 218 PRO A N 1
ATOM 1636 C CA . PRO A 1 218 ? -21.091 11.942 11.101 1.00 94.69 218 PRO A CA 1
ATOM 1637 C C . PRO A 1 218 ? -20.064 10.901 10.639 1.00 94.69 218 PRO A C 1
ATOM 1639 O O . PRO A 1 218 ? -19.548 10.131 11.452 1.00 94.69 218 PRO A O 1
ATOM 1642 N N . GLU A 1 219 ? -19.739 10.871 9.345 1.00 87.25 219 GLU A N 1
ATOM 1643 C CA . GLU A 1 219 ? -18.807 9.878 8.782 1.00 87.25 219 GLU A CA 1
ATOM 1644 C C . GLU A 1 219 ? -17.407 9.960 9.415 1.00 87.25 219 GLU A C 1
ATOM 1646 O O . GLU A 1 219 ? -16.706 8.952 9.535 1.00 87.25 219 GLU A O 1
ATOM 1651 N N . ASP A 1 220 ? -17.015 11.146 9.880 1.00 86.69 220 ASP A N 1
ATOM 1652 C CA . ASP A 1 220 ? -15.752 11.428 10.551 1.00 86.69 220 ASP A CA 1
ATOM 1653 C C . ASP A 1 220 ? -15.766 11.137 12.062 1.00 86.69 220 ASP A C 1
ATOM 1655 O O . ASP A 1 220 ? -14.762 11.398 12.724 1.00 86.69 220 ASP A O 1
ATOM 1659 N N . THR A 1 221 ? -16.826 10.524 12.608 1.00 93.19 221 THR A N 1
ATOM 1660 C CA . THR A 1 221 ? -16.894 10.095 14.019 1.00 93.19 221 THR A CA 1
ATOM 1661 C C . THR A 1 221 ? -15.656 9.267 14.391 1.00 93.19 221 THR A C 1
ATOM 1663 O O . THR A 1 221 ? -15.382 8.224 13.786 1.00 93.19 221 THR A O 1
ATOM 1666 N N . GLN A 1 222 ? -14.876 9.746 15.367 1.00 90.94 222 GLN A N 1
ATOM 1667 C CA . GLN A 1 222 ? -13.661 9.072 15.853 1.00 90.94 222 GLN A CA 1
ATOM 1668 C C . GLN A 1 222 ? -13.851 8.394 17.210 1.00 90.94 222 GLN A C 1
ATOM 1670 O O . GLN A 1 222 ? -13.048 7.538 17.565 1.00 90.94 222 GLN A O 1
ATOM 1675 N N . GLU A 1 223 ? -14.890 8.755 17.956 1.00 95.69 223 GLU A N 1
ATOM 1676 C CA . GLU A 1 223 ? -15.180 8.206 19.276 1.00 95.69 223 GLU A CA 1
ATOM 1677 C C . GLU A 1 223 ? -16.641 8.442 19.658 1.00 95.69 223 GLU A C 1
ATOM 1679 O O . GLU A 1 223 ? -17.279 9.375 19.167 1.00 95.69 223 GLU A O 1
ATOM 1684 N N . LEU A 1 224 ? -17.168 7.579 20.525 1.00 97.19 224 LEU A N 1
ATOM 1685 C CA . LEU A 1 224 ? -18.508 7.675 21.094 1.00 97.19 224 LEU A CA 1
ATOM 1686 C C . LEU A 1 224 ? -18.490 7.253 22.571 1.00 97.19 224 LEU A C 1
ATOM 1688 O O . LEU A 1 224 ? -17.669 6.413 22.958 1.00 97.19 224 LEU A O 1
ATOM 1692 N N . PRO A 1 225 ? -19.415 7.773 23.397 1.00 97.62 225 PRO A N 1
ATOM 1693 C CA . PRO A 1 225 ? -19.620 7.267 24.750 1.00 97.62 225 PRO A CA 1
ATOM 1694 C C . PRO A 1 225 ? -19.893 5.759 24.748 1.00 97.62 225 PRO A C 1
ATOM 1696 O O . PRO A 1 225 ? -20.626 5.262 23.891 1.00 97.62 225 PRO A O 1
ATOM 1699 N N . LEU A 1 226 ? -19.334 5.041 25.723 1.00 96.69 226 LEU A N 1
ATOM 1700 C CA . LEU A 1 226 ? -19.440 3.585 25.849 1.00 96.69 226 LEU A CA 1
ATOM 1701 C C . LEU A 1 226 ? -20.890 3.091 25.803 1.00 96.69 226 LEU A C 1
ATOM 1703 O O . LEU A 1 226 ? -21.223 2.220 25.002 1.00 96.69 226 LEU A O 1
ATOM 1707 N N . GLU A 1 227 ? -21.756 3.695 26.615 1.00 94.94 227 GLU A N 1
ATOM 1708 C CA . GLU A 1 227 ? -23.184 3.365 26.675 1.00 94.94 227 GLU A CA 1
ATOM 1709 C C . GLU A 1 227 ? -23.849 3.536 25.307 1.00 94.94 227 GLU A C 1
ATOM 1711 O O . GLU A 1 227 ? -24.574 2.660 24.838 1.00 94.94 227 GLU A O 1
ATOM 1716 N N . ARG A 1 228 ? -23.509 4.624 24.605 1.00 95.94 228 ARG A N 1
ATOM 1717 C CA . ARG A 1 228 ? -24.051 4.902 23.278 1.00 95.94 228 ARG A CA 1
ATOM 1718 C C . ARG A 1 228 ? -23.612 3.864 22.249 1.00 95.94 228 ARG A C 1
ATOM 1720 O O . ARG A 1 228 ? -24.393 3.528 21.364 1.00 95.94 228 ARG A O 1
ATOM 1727 N N . VAL A 1 229 ? -22.387 3.348 22.349 1.00 96.25 229 VAL A N 1
ATOM 1728 C CA . VAL A 1 229 ? -21.921 2.268 21.469 1.00 96.25 229 VAL A CA 1
ATOM 1729 C C . VAL A 1 229 ? -22.680 0.972 21.735 1.00 96.25 229 VAL A C 1
ATOM 1731 O O . VAL A 1 229 ? -23.108 0.346 20.770 1.00 96.25 229 VAL A O 1
ATOM 1734 N N . ILE A 1 230 ? -22.905 0.606 23.001 1.00 93.94 230 ILE A N 1
ATOM 1735 C CA . ILE A 1 230 ? -23.658 -0.605 23.383 1.00 93.94 230 ILE A CA 1
ATOM 1736 C C . ILE A 1 230 ? -25.104 -0.557 22.859 1.00 93.94 230 ILE A C 1
ATOM 1738 O O . ILE A 1 230 ? -25.633 -1.573 22.409 1.00 93.94 230 ILE A O 1
ATOM 1742 N N . GLU A 1 231 ? -25.741 0.616 22.887 1.00 93.81 231 GLU A N 1
ATOM 1743 C CA . GLU A 1 231 ? -27.078 0.819 22.311 1.00 93.81 231 GLU A CA 1
ATOM 1744 C C . GLU A 1 231 ? -27.086 0.680 20.786 1.00 93.81 231 GLU A C 1
ATOM 1746 O O . GLU A 1 231 ? -27.965 0.040 20.213 1.00 93.81 231 GLU A O 1
ATOM 1751 N N . LEU A 1 232 ? -26.124 1.322 20.120 1.00 94.31 232 LEU A N 1
ATOM 1752 C CA . LEU A 1 232 ? -26.094 1.440 18.664 1.00 94.31 232 LEU A CA 1
ATOM 1753 C C . LEU A 1 232 ? -25.632 0.170 17.955 1.00 94.31 232 LEU A C 1
ATOM 1755 O O . LEU A 1 232 ? -25.949 -0.015 16.781 1.00 94.31 232 LEU A O 1
ATOM 1759 N N . CYS A 1 233 ? -24.848 -0.674 18.625 1.00 90.88 233 CYS A N 1
ATOM 1760 C CA . CYS A 1 233 ? -24.261 -1.846 17.994 1.00 90.88 233 CYS A CA 1
ATOM 1761 C C . CYS A 1 233 ? -25.210 -3.048 17.927 1.00 90.88 233 CYS A C 1
ATOM 1763 O O . CYS A 1 233 ? -24.822 -4.078 17.380 1.00 90.88 233 CYS A O 1
ATOM 1765 N N . ASP A 1 234 ? -26.436 -2.950 18.450 1.00 88.88 234 ASP A N 1
ATOM 1766 C CA . ASP A 1 234 ? -27.395 -4.051 18.372 1.00 88.88 234 ASP A CA 1
ATOM 1767 C C . ASP A 1 234 ? -27.751 -4.394 16.918 1.00 88.88 234 ASP A C 1
ATOM 1769 O O . ASP A 1 234 ? -28.078 -3.523 16.107 1.00 88.88 234 ASP A O 1
ATOM 1773 N N . GLY A 1 235 ? -27.627 -5.675 16.566 1.00 87.69 235 GLY A N 1
ATOM 1774 C CA . GLY A 1 235 ? -27.800 -6.154 15.191 1.00 87.69 235 GLY A CA 1
ATOM 1775 C C . GLY A 1 235 ? -26.758 -5.643 14.182 1.00 87.69 235 GLY A C 1
ATOM 1776 O O . GLY A 1 235 ? -26.918 -5.880 12.985 1.00 87.69 235 GLY A O 1
ATOM 1777 N N . GLN A 1 236 ? -25.703 -4.954 14.631 1.00 92.31 236 GLN A N 1
ATOM 1778 C CA . GLN A 1 236 ? -24.591 -4.511 13.786 1.00 92.31 236 GLN A CA 1
ATOM 1779 C C . GLN A 1 236 ? -23.436 -5.518 13.821 1.00 92.31 236 GLN A C 1
ATOM 1781 O O . GLN A 1 236 ? -23.282 -6.295 14.765 1.00 92.31 236 GLN A O 1
ATOM 1786 N N . TYR A 1 237 ? -22.576 -5.485 12.801 1.00 92.56 237 TYR A N 1
ATOM 1787 C CA . TYR A 1 237 ? -21.353 -6.292 12.781 1.00 92.56 237 TYR A CA 1
ATOM 1788 C C . TYR A 1 237 ? -20.488 -5.995 14.013 1.00 92.56 237 TYR A C 1
ATOM 1790 O O . TYR A 1 237 ? -20.146 -4.842 14.238 1.00 92.56 237 TYR A O 1
ATOM 1798 N N . GLY A 1 238 ? -20.103 -7.019 14.779 1.00 92.50 238 GLY A N 1
ATOM 1799 C CA . GLY A 1 238 ? -19.317 -6.853 16.009 1.00 92.50 238 GLY A CA 1
ATOM 1800 C C . GLY A 1 238 ? -20.139 -6.468 17.244 1.00 92.50 238 GLY A C 1
ATOM 1801 O O . GLY A 1 238 ? -19.581 -6.370 18.336 1.00 92.50 238 GLY A O 1
ATOM 1802 N N . GLY A 1 239 ? -21.455 -6.288 17.098 1.00 93.00 239 GLY A N 1
ATOM 1803 C CA . GLY A 1 239 ? -22.366 -5.933 18.184 1.00 93.00 239 GLY A CA 1
ATOM 1804 C C . GLY A 1 239 ? -22.378 -6.931 19.334 1.00 93.00 239 GLY A C 1
ATOM 1805 O O . GLY A 1 239 ? -22.272 -6.522 20.487 1.00 93.00 239 GLY A O 1
ATOM 1806 N N . ASP A 1 240 ? -22.429 -8.228 19.031 1.00 93.81 240 ASP A N 1
ATOM 1807 C CA . ASP A 1 240 ? -22.411 -9.284 20.052 1.00 93.81 240 ASP A CA 1
ATOM 1808 C C . ASP A 1 240 ? -21.102 -9.273 20.851 1.00 93.81 240 ASP A C 1
ATOM 1810 O O . ASP A 1 240 ? -21.130 -9.329 22.077 1.00 93.81 240 ASP A O 1
ATOM 1814 N N . THR A 1 241 ? -19.963 -9.093 20.174 1.00 94.69 241 THR A N 1
ATOM 1815 C CA . THR A 1 241 ? -18.643 -8.977 20.811 1.00 94.69 241 THR A CA 1
ATOM 1816 C C . THR A 1 241 ? -18.566 -7.761 21.728 1.00 94.69 241 THR A C 1
ATOM 1818 O O . THR A 1 241 ? -18.106 -7.862 22.863 1.00 94.69 241 THR A O 1
ATOM 1821 N N . ILE A 1 242 ? -19.043 -6.602 21.269 1.00 95.69 242 ILE A N 1
ATOM 1822 C CA . ILE A 1 242 ? -19.116 -5.399 22.104 1.00 95.69 242 ILE A CA 1
ATOM 1823 C C . ILE A 1 242 ? -20.018 -5.647 23.308 1.00 95.69 242 ILE A C 1
ATOM 1825 O O . ILE A 1 242 ? -19.645 -5.310 24.429 1.00 95.69 242 ILE A O 1
ATOM 1829 N N . ARG A 1 243 ? -21.180 -6.270 23.100 1.00 92.94 243 ARG A N 1
ATOM 1830 C CA . ARG A 1 243 ? -22.125 -6.552 24.176 1.00 92.94 243 ARG A CA 1
ATOM 1831 C C . ARG A 1 243 ? -21.494 -7.455 25.234 1.00 92.94 243 ARG A C 1
ATOM 1833 O O . ARG A 1 243 ? -21.557 -7.116 26.414 1.00 92.94 243 ARG A O 1
ATOM 1840 N N . GLU A 1 244 ? -20.860 -8.542 24.811 1.00 93.50 244 GLU A N 1
ATOM 1841 C CA . GLU A 1 244 ? -20.178 -9.506 25.677 1.00 93.50 244 GLU A CA 1
ATOM 1842 C C . GLU A 1 244 ? -19.045 -8.858 26.482 1.00 93.50 244 GLU A C 1
ATOM 1844 O O . GLU A 1 244 ? -18.973 -9.018 27.700 1.00 93.50 244 GLU A O 1
ATOM 1849 N N . LEU A 1 245 ? -18.181 -8.086 25.822 1.00 94.00 245 LEU A N 1
ATOM 1850 C CA . LEU A 1 245 ? -16.984 -7.533 26.453 1.00 94.00 245 LEU A CA 1
ATOM 1851 C C . LEU A 1 245 ? -17.272 -6.291 27.312 1.00 94.00 245 LEU A C 1
ATOM 1853 O O . LEU A 1 245 ? -16.609 -6.058 28.330 1.00 94.00 245 LEU A O 1
ATOM 1857 N N . LEU A 1 246 ? -18.243 -5.466 26.909 1.00 92.50 246 LEU A N 1
ATOM 1858 C CA . LEU A 1 246 ? -18.394 -4.103 27.419 1.00 92.50 246 LEU A CA 1
ATOM 1859 C C . LEU A 1 246 ? -19.680 -3.829 28.215 1.00 92.50 246 LEU A C 1
ATOM 1861 O O . LEU A 1 246 ? -19.705 -2.822 28.916 1.00 92.50 246 LEU A O 1
ATOM 1865 N N . SER A 1 247 ? -20.697 -4.700 28.197 1.00 83.62 247 SER A N 1
ATOM 1866 C CA . SER A 1 247 ? -21.995 -4.435 28.869 1.00 83.62 247 SER A CA 1
ATOM 1867 C C . SER A 1 247 ? -22.049 -4.757 30.370 1.00 83.62 247 SER A C 1
ATOM 1869 O O . SER A 1 247 ? -23.139 -4.798 30.938 1.00 83.62 247 SER A O 1
ATOM 1871 N N . ALA A 1 248 ? -20.903 -5.017 31.003 1.00 68.31 248 ALA A N 1
ATOM 1872 C CA . ALA A 1 248 ? -20.794 -5.376 32.421 1.00 68.31 248 ALA A CA 1
ATOM 1873 C C . ALA A 1 248 ? -20.088 -4.296 33.240 1.00 68.31 248 ALA A C 1
ATOM 1875 O O . ALA A 1 248 ? -18.983 -3.887 32.803 1.00 68.31 248 ALA A O 1
#

Foldseek 3Di:
DAPVVQVVCQVVPPPLVVCALAEDEALAEDAPCPRAADRHLYEYEYVAEYHPNNHCDYHANYEYEHAAEYHPQNHQADDHNYAFAHVYFYAPNNHVAQFHQAPNDTWGWDQAPRGIKTFDDDWDDDPQKIKGKIFGPRRPPPGQIWMWIGHPPFIHIGNDPVVRVVVSVLVVCLVDPDLLVLLVVCQVVQKDFPSNLCSQQVDDLVLSLVLCVVLVHDSPGGMDGLVVCLVSCVVHRCNVSSCVSHVD

InterPro domains:
  IPR012332 Autotransporter, pectate lyase C-like domain superfamily [G3DSA:2.160.20.20] (10-191)

Secondary structure (DSSP, 8-state):
--HHHHHHHHHT-TTGGGSTT-EEEESS-EE-TT-----TT-EEEESS-EE-TT-S---TT-EEEESS-EE-TT--SPPTT-EEEESS-EE-TT-S-SEEEETTEEEEEEEETTEEEEE-S--EEETTEEEEEEEE--SSS-PPEEEEEEETTEEEEESSHHHHHHHHHHHHHHHH--HHHHHHHHHHHTEEEHHHHHHHH---HHHHHHHHHHTT--TT--EEEHHHHHHHTTTSTTHHHHHHHH--

Radius of gyration: 23.64 Å; chains: 1; bounding box: 52×36×65 Å

pLDDT: mean 90.55, std 9.94, range [50.47, 98.38]

Organism: NCBI:txid2527973